Protein AF-A0A134AF78-F1 (afdb_monomer)

Nearest PDB structures (foldseek):
  6i8x-assembly2_B  TM=5.095E-01  e=4.815E+00  Ascaris suum
  6hmj-assembly2_C  TM=1.572E-01  e=7.125E+00  Nakamurella multipartita DSM 44233

Foldseek 3Di:
DDDPVPVVVVVVVVVVVVVVVVVVVVVVVVVVVVVVVVVVVVVVVVVPVPPPDPVVVVVVVVVVVVVVVVVVPPDDFDFDDDDDLVFFQWKWKDKPPDPDIDIDRDSVVSNVLVVQFRVFWTAPSFFAADPDDPPFPIKMWIWGQGPPNVDGTFIWIWGDDDPWIWIDGHRRGIITGDPVSSVVSVVSNVD

Sequence (191 aa):
MDELGSIGIESKATYAQIKEYILENLILKVLARLHRLMKCMREHDNQSKGEMKTMKKHLGIALVLITILSLTACGSNKKIVLPKAEEVKEIEIMQNTSEESLKIENQDEIFGIIADIEENTKDTGKESVNDQPTNIKDYIIVKFHHKNAEESPRVVYVYKDKNSRYVEQPYVGIWKLREETFDRISSNLIK

InterPro domains:
  IPR033782 Domain of unknown function DUF5301 [PF17225] (77-176)

Structure (mmCIF, N/CA/C/O backbone):
data_AF-A0A134AF78-F1
#
_entry.id   AF-A0A134AF78-F1
#
loop_
_atom_site.group_PDB
_atom_site.id
_atom_site.type_symbol
_atom_site.label_atom_id
_atom_site.label_alt_id
_atom_site.label_comp_id
_atom_site.label_asym_id
_atom_site.label_entity_id
_atom_site.label_seq_id
_atom_site.pdbx_PDB_ins_code
_atom_site.Cartn_x
_atom_site.Cartn_y
_atom_site.Cartn_z
_atom_site.occupancy
_atom_site.B_iso_or_equiv
_atom_site.auth_seq_id
_atom_site.auth_comp_id
_atom_site.auth_asym_id
_atom_site.auth_atom_id
_atom_site.pdbx_PDB_model_num
ATOM 1 N N . MET A 1 1 ? 25.834 11.520 34.975 1.00 45.66 1 MET A N 1
ATOM 2 C CA . MET A 1 1 ? 26.338 12.397 33.905 1.00 45.66 1 MET A CA 1
ATOM 3 C C . MET A 1 1 ? 27.840 12.418 34.141 1.00 45.66 1 MET A C 1
ATOM 5 O O . MET A 1 1 ? 28.222 12.942 35.168 1.00 45.66 1 MET A O 1
ATOM 9 N N . ASP A 1 2 ? 28.712 11.654 33.470 1.00 50.97 2 ASP A N 1
ATOM 10 C CA . ASP A 1 2 ? 28.838 11.473 32.017 1.00 50.97 2 ASP A CA 1
ATOM 11 C C . ASP A 1 2 ? 29.791 10.306 31.630 1.00 50.97 2 ASP A C 1
ATOM 13 O O . ASP A 1 2 ? 30.893 10.548 31.154 1.00 50.97 2 ASP A O 1
ATOM 17 N N . GLU A 1 3 ? 29.406 9.030 31.783 1.00 47.59 3 GLU A N 1
ATOM 18 C CA . GLU A 1 3 ? 30.280 7.908 31.338 1.00 47.59 3 GLU A CA 1
ATOM 19 C C . GLU A 1 3 ? 29.703 7.026 30.215 1.00 47.59 3 GLU A C 1
ATOM 21 O O . GLU A 1 3 ? 30.453 6.368 29.498 1.00 47.59 3 GLU A O 1
ATOM 26 N N . LEU A 1 4 ? 28.393 7.067 29.950 1.00 43.06 4 LEU A N 1
ATOM 27 C CA . LEU A 1 4 ? 27.778 6.268 28.872 1.00 43.06 4 LEU A CA 1
ATOM 28 C C . LEU A 1 4 ? 27.840 6.936 27.484 1.00 43.06 4 LEU A C 1
ATOM 30 O O . LEU A 1 4 ? 27.640 6.270 26.470 1.00 43.06 4 LEU A O 1
ATOM 34 N N . GLY A 1 5 ? 28.138 8.238 27.420 1.00 42.75 5 GLY A N 1
ATOM 35 C CA . GLY A 1 5 ? 28.231 8.994 26.164 1.00 42.75 5 GLY A CA 1
ATOM 36 C C . GLY A 1 5 ? 29.533 8.766 25.388 1.00 42.75 5 GLY A C 1
ATOM 37 O O . GLY A 1 5 ? 29.525 8.827 24.162 1.00 42.75 5 GLY A O 1
ATOM 38 N N . SER A 1 6 ? 30.637 8.455 26.075 1.00 44.84 6 SER A N 1
ATOM 39 C CA . SER A 1 6 ? 31.961 8.335 25.441 1.00 44.84 6 SER A CA 1
ATOM 40 C C . SER A 1 6 ? 32.139 7.003 24.694 1.00 44.84 6 SER A C 1
ATOM 42 O O . SER A 1 6 ? 32.600 6.977 23.554 1.00 44.84 6 SER A O 1
ATOM 44 N N . ILE A 1 7 ? 31.647 5.900 25.276 1.00 46.91 7 ILE A N 1
ATOM 45 C CA . ILE A 1 7 ? 31.753 4.538 24.712 1.00 46.91 7 ILE A CA 1
ATOM 46 C C . ILE A 1 7 ? 31.010 4.422 23.363 1.00 46.91 7 ILE A C 1
ATOM 48 O O . ILE A 1 7 ? 31.463 3.746 22.436 1.00 46.91 7 ILE A O 1
ATOM 52 N N . GLY A 1 8 ? 29.878 5.123 23.212 1.00 44.28 8 GLY A N 1
ATOM 53 C CA . GLY A 1 8 ? 29.087 5.125 21.975 1.00 44.28 8 GLY A CA 1
ATOM 54 C C . GLY A 1 8 ? 29.700 5.933 20.823 1.00 44.28 8 GLY A C 1
ATOM 55 O O . GLY A 1 8 ? 29.417 5.647 19.656 1.00 44.28 8 GLY A O 1
ATOM 56 N N . ILE A 1 9 ? 30.546 6.923 21.125 1.00 47.84 9 ILE A N 1
ATOM 57 C CA . ILE A 1 9 ? 31.216 7.766 20.123 1.00 47.84 9 ILE A CA 1
ATOM 58 C C . ILE A 1 9 ? 32.485 7.070 19.615 1.00 47.84 9 ILE A C 1
ATOM 60 O O . ILE A 1 9 ? 32.697 7.012 18.401 1.00 47.84 9 ILE A O 1
ATOM 64 N N . GLU A 1 10 ? 33.262 6.443 20.505 1.00 50.56 10 GLU A N 1
ATOM 65 C CA . GLU A 1 10 ? 34.441 5.648 20.124 1.00 50.56 10 GLU A CA 1
ATOM 66 C C . GLU A 1 10 ? 34.072 4.439 19.250 1.00 50.56 10 GLU A C 1
ATOM 68 O O . GLU A 1 10 ? 34.738 4.164 18.249 1.00 50.56 10 GLU A O 1
ATOM 73 N N . SER A 1 11 ? 32.956 3.762 19.547 1.00 56.12 11 SER A N 1
ATOM 74 C CA . SER A 1 11 ? 32.449 2.644 18.737 1.00 56.12 11 SER A CA 1
ATOM 75 C C . SER A 1 11 ? 32.085 3.064 17.302 1.00 56.12 11 SER A C 1
ATOM 77 O O . SER A 1 11 ? 32.425 2.372 16.338 1.00 56.12 11 SER A O 1
ATOM 79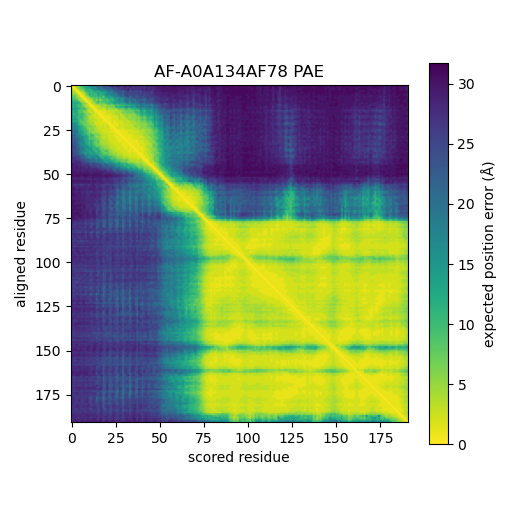 N N . LYS A 1 12 ? 31.446 4.231 17.131 1.00 56.12 12 LYS A N 1
ATOM 80 C CA . LYS A 1 12 ? 31.070 4.761 15.808 1.00 56.12 12 LYS A CA 1
ATOM 81 C C . LYS A 1 12 ? 32.277 5.237 15.005 1.00 56.12 12 LYS A C 1
ATOM 83 O O . LYS A 1 12 ? 32.335 4.963 13.807 1.00 56.12 12 LYS A O 1
ATOM 88 N N . ALA A 1 13 ? 33.233 5.905 15.653 1.00 56.78 13 ALA A N 1
ATOM 89 C CA . ALA A 1 13 ? 34.472 6.346 15.015 1.00 56.78 13 ALA A CA 1
ATOM 90 C C . ALA A 1 13 ? 35.300 5.146 14.524 1.00 56.78 13 ALA A C 1
ATOM 92 O O . ALA A 1 13 ? 35.718 5.111 13.368 1.00 56.78 13 ALA A O 1
ATOM 93 N N . THR A 1 14 ? 35.421 4.109 15.356 1.00 66.88 14 THR A N 1
ATOM 94 C CA . THR A 1 14 ? 36.139 2.871 15.015 1.00 66.88 14 THR A CA 1
ATOM 95 C C . THR A 1 14 ? 35.467 2.128 13.856 1.00 66.88 14 THR A C 1
ATOM 97 O O . THR A 1 14 ? 36.130 1.670 12.927 1.00 66.88 14 THR A O 1
ATOM 100 N N . TYR A 1 15 ? 34.133 2.045 13.847 1.00 60.50 15 TYR A N 1
ATOM 101 C CA . TYR A 1 15 ? 33.392 1.398 12.763 1.00 60.50 15 TYR A CA 1
ATOM 102 C C . TYR A 1 15 ? 33.468 2.171 11.437 1.00 60.50 15 TYR A C 1
ATOM 104 O O . TYR A 1 15 ? 33.558 1.556 10.371 1.00 60.50 15 TYR A O 1
ATOM 112 N N . ALA A 1 16 ? 33.465 3.506 11.488 1.00 64.81 16 ALA A N 1
ATOM 113 C CA . ALA A 1 16 ? 33.666 4.350 10.314 1.00 64.81 16 ALA A CA 1
ATOM 114 C C . ALA A 1 16 ? 35.068 4.150 9.715 1.00 64.81 16 ALA A C 1
ATOM 116 O O . ALA A 1 16 ? 35.178 3.895 8.518 1.00 64.81 16 ALA A O 1
ATOM 117 N N . GLN A 1 17 ? 36.110 4.135 10.553 1.00 66.56 17 GLN A N 1
ATOM 118 C CA . GLN A 1 17 ? 37.491 3.889 10.123 1.00 66.56 17 GLN A CA 1
ATOM 119 C C . GLN A 1 17 ? 37.681 2.488 9.522 1.00 66.56 17 GLN A C 1
ATOM 121 O O . GLN A 1 17 ? 38.329 2.334 8.488 1.00 66.56 17 GLN A O 1
ATOM 126 N N . ILE A 1 18 ? 37.070 1.455 10.114 1.00 66.50 18 ILE A N 1
ATOM 127 C CA . ILE A 1 18 ? 37.116 0.086 9.573 1.00 66.50 18 ILE A CA 1
ATOM 128 C C . ILE A 1 18 ? 36.402 0.006 8.217 1.00 66.50 18 ILE A C 1
ATOM 130 O O . ILE A 1 18 ? 36.893 -0.649 7.297 1.00 66.50 18 ILE A O 1
ATOM 134 N N . LYS A 1 19 ? 35.254 0.676 8.063 1.00 67.00 19 LYS A N 1
ATOM 135 C CA . LYS A 1 19 ? 34.536 0.735 6.782 1.00 67.00 19 LYS A CA 1
ATOM 136 C C . LYS A 1 19 ? 35.344 1.434 5.697 1.00 67.00 19 LYS A C 1
ATOM 138 O O . LYS A 1 19 ? 35.387 0.927 4.579 1.00 67.00 19 LYS A O 1
ATOM 143 N N . GLU A 1 20 ? 35.972 2.556 6.026 1.00 69.31 20 GLU A N 1
ATOM 144 C CA . GLU A 1 20 ? 36.806 3.326 5.104 1.00 69.31 20 GLU A CA 1
ATOM 145 C C . GLU A 1 20 ? 38.011 2.494 4.642 1.00 69.31 20 GLU A C 1
ATOM 147 O O . GLU A 1 20 ? 38.206 2.314 3.442 1.00 69.31 20 GLU A O 1
ATOM 152 N N . TYR A 1 21 ? 38.695 1.818 5.573 1.00 71.19 21 TYR A N 1
ATOM 153 C CA . TYR A 1 21 ? 39.788 0.894 5.255 1.00 71.19 21 TYR A CA 1
ATOM 154 C C . TYR A 1 21 ? 39.350 -0.273 4.353 1.00 71.19 21 TYR A C 1
ATOM 156 O O . TYR A 1 21 ? 40.033 -0.615 3.387 1.00 71.19 21 TYR A O 1
ATOM 164 N N . ILE A 1 22 ? 38.202 -0.902 4.630 1.00 67.75 22 ILE A N 1
ATOM 165 C CA . ILE A 1 22 ? 37.681 -2.001 3.799 1.00 67.75 22 ILE A CA 1
ATOM 166 C C . ILE A 1 22 ? 37.319 -1.497 2.398 1.00 67.75 22 ILE A C 1
ATOM 168 O O . ILE A 1 22 ? 37.596 -2.184 1.410 1.00 67.75 22 ILE A O 1
ATOM 172 N N . LEU A 1 23 ? 36.723 -0.308 2.303 1.00 69.19 23 LEU A N 1
ATOM 173 C CA . LEU A 1 23 ? 36.320 0.295 1.040 1.00 69.19 23 LEU A CA 1
ATOM 174 C C . LEU A 1 23 ? 37.538 0.650 0.179 1.00 69.19 23 LEU A C 1
ATOM 176 O O . LEU A 1 23 ? 37.588 0.248 -0.984 1.00 69.19 23 LEU A O 1
ATOM 180 N N . GLU A 1 24 ? 38.554 1.302 0.748 1.00 68.38 24 GLU A N 1
ATOM 181 C CA . GLU A 1 24 ? 39.805 1.627 0.049 1.00 68.38 24 GLU A CA 1
ATOM 182 C C . GLU A 1 24 ? 40.523 0.370 -0.453 1.00 68.38 24 GLU A C 1
ATOM 184 O O . GLU A 1 24 ? 40.971 0.300 -1.602 1.00 68.38 24 GLU A O 1
ATOM 189 N N . ASN A 1 25 ? 40.573 -0.676 0.372 1.00 67.81 25 ASN A N 1
ATOM 190 C CA . ASN A 1 25 ? 41.251 -1.924 0.033 1.00 67.81 25 ASN A CA 1
ATOM 191 C C . ASN A 1 25 ? 40.482 -2.725 -1.042 1.00 67.81 25 ASN A C 1
ATOM 193 O O . ASN A 1 25 ? 41.079 -3.397 -1.891 1.00 67.81 25 ASN A O 1
ATOM 197 N N . LEU A 1 26 ? 39.148 -2.624 -1.065 1.00 69.12 26 LEU A N 1
ATOM 198 C CA . LEU A 1 26 ? 38.319 -3.181 -2.134 1.00 69.12 26 LEU A CA 1
AT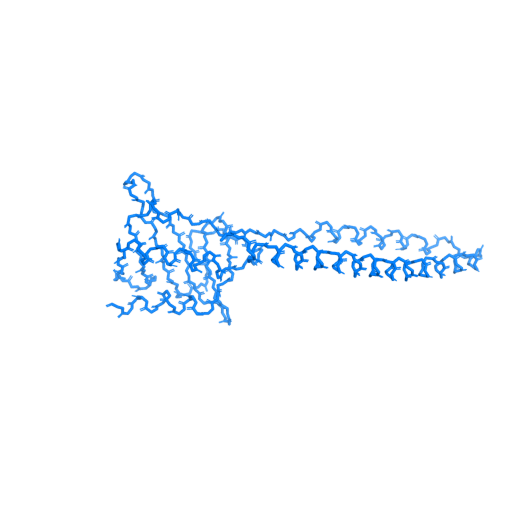OM 199 C C . LEU A 1 26 ? 38.511 -2.408 -3.448 1.00 69.12 26 LEU A C 1
ATOM 201 O O . LEU A 1 26 ? 38.698 -3.032 -4.496 1.00 69.12 26 LEU A O 1
ATOM 205 N N . ILE A 1 27 ? 38.549 -1.074 -3.390 1.00 69.19 27 ILE A N 1
ATOM 206 C CA . ILE A 1 27 ? 38.809 -0.198 -4.542 1.00 69.19 27 ILE A CA 1
ATOM 207 C C . ILE A 1 27 ? 40.186 -0.502 -5.147 1.00 69.19 27 ILE A C 1
ATOM 209 O O . ILE A 1 27 ? 40.286 -0.718 -6.355 1.00 69.19 27 ILE A O 1
ATOM 213 N N . LEU A 1 28 ? 41.233 -0.633 -4.327 1.00 68.31 28 LEU A N 1
ATOM 214 C CA . LEU A 1 28 ? 42.581 -1.012 -4.771 1.00 68.31 28 LEU A CA 1
ATOM 215 C C . LEU A 1 28 ? 42.608 -2.376 -5.477 1.00 68.31 28 LEU A C 1
ATOM 217 O O . LEU A 1 28 ? 43.243 -2.526 -6.524 1.00 68.31 28 LEU A O 1
ATOM 221 N N . LYS A 1 29 ? 41.877 -3.376 -4.965 1.00 69.81 29 LYS A N 1
ATOM 222 C CA . LYS A 1 29 ? 41.773 -4.703 -5.604 1.00 69.81 29 LYS A CA 1
ATOM 223 C C . LYS A 1 29 ? 41.039 -4.649 -6.944 1.00 69.81 29 LYS A C 1
ATOM 225 O O . LYS A 1 29 ? 41.447 -5.336 -7.888 1.00 69.81 29 LYS A O 1
ATOM 230 N N . VAL A 1 30 ? 39.986 -3.838 -7.044 1.00 69.75 30 VAL A N 1
ATOM 231 C CA . VAL A 1 30 ? 39.235 -3.616 -8.288 1.00 69.75 30 VAL A CA 1
ATOM 232 C C . VAL A 1 30 ? 40.100 -2.882 -9.313 1.00 69.75 30 VAL A C 1
ATOM 234 O O . VAL A 1 30 ? 40.230 -3.358 -10.442 1.00 69.75 30 VAL A O 1
ATOM 237 N N . LEU A 1 31 ? 40.789 -1.809 -8.917 1.00 68.56 31 LEU A N 1
ATOM 238 C CA . LEU A 1 31 ? 41.714 -1.063 -9.775 1.00 68.56 31 LEU A CA 1
ATOM 239 C C . LEU A 1 31 ? 42.871 -1.938 -10.268 1.00 68.56 31 LEU A C 1
ATOM 241 O O . LEU A 1 31 ? 43.200 -1.911 -11.451 1.00 68.56 31 LEU A O 1
ATOM 245 N N . ALA A 1 32 ? 43.439 -2.792 -9.414 1.00 73.06 32 ALA A N 1
ATOM 246 C CA . ALA A 1 32 ? 44.488 -3.726 -9.818 1.00 73.06 32 ALA A CA 1
ATOM 247 C C . ALA A 1 32 ? 43.988 -4.799 -10.806 1.00 73.06 32 ALA A C 1
ATOM 249 O O . ALA A 1 32 ? 44.748 -5.273 -11.655 1.00 73.06 32 ALA A O 1
ATOM 250 N N . ARG A 1 33 ? 42.720 -5.227 -10.712 1.00 71.06 33 ARG A N 1
ATOM 251 C CA . ARG A 1 33 ? 42.102 -6.128 -11.704 1.00 71.06 33 ARG A CA 1
ATOM 252 C C . ARG A 1 33 ? 41.832 -5.404 -13.023 1.00 71.06 33 ARG A C 1
ATOM 254 O O . ARG A 1 33 ? 42.194 -5.936 -14.068 1.00 71.06 33 ARG A O 1
ATOM 261 N N . LEU A 1 34 ? 41.306 -4.182 -12.978 1.00 60.47 34 LEU A N 1
ATOM 262 C CA . LEU A 1 34 ? 41.092 -3.346 -14.163 1.00 60.47 34 LEU A CA 1
ATOM 263 C C . LEU A 1 34 ? 42.406 -3.011 -14.872 1.00 60.47 34 LEU A C 1
ATOM 265 O O . LEU A 1 34 ? 42.489 -3.123 -16.090 1.00 60.47 34 LEU A O 1
ATOM 269 N N . HIS A 1 35 ? 43.463 -2.682 -14.129 1.00 70.56 35 HIS A N 1
ATOM 270 C CA . HIS A 1 35 ? 44.774 -2.398 -14.705 1.00 70.56 35 HIS A CA 1
ATOM 271 C C . HIS A 1 35 ? 45.383 -3.634 -15.386 1.00 70.56 35 HIS A C 1
ATOM 273 O O . HIS A 1 35 ? 45.922 -3.523 -16.486 1.00 70.56 35 HIS A O 1
ATOM 279 N N . ARG A 1 36 ? 45.225 -4.830 -14.795 1.00 72.31 36 ARG A N 1
ATOM 280 C CA . ARG A 1 36 ? 45.627 -6.100 -15.429 1.00 72.31 36 ARG A CA 1
ATOM 281 C C . ARG A 1 36 ? 44.838 -6.392 -16.705 1.00 72.31 36 ARG A C 1
ATOM 283 O O . ARG A 1 36 ? 45.444 -6.775 -17.701 1.00 72.31 36 ARG A O 1
ATOM 290 N N . LEU A 1 37 ? 43.526 -6.153 -16.703 1.00 66.38 37 LEU A N 1
ATOM 291 C CA . LEU A 1 37 ? 42.682 -6.302 -17.892 1.00 66.38 37 LEU A CA 1
ATOM 292 C C . LEU A 1 37 ? 43.085 -5.317 -18.996 1.00 66.38 37 LEU A C 1
ATOM 294 O O . LEU A 1 37 ? 43.272 -5.721 -20.139 1.00 66.38 37 LEU A O 1
ATOM 298 N N . MET A 1 38 ? 43.312 -4.045 -18.656 1.00 69.31 38 MET A N 1
ATOM 299 C CA . MET A 1 38 ? 43.767 -3.034 -19.615 1.00 69.31 38 MET A CA 1
ATOM 300 C C . MET A 1 38 ? 45.152 -3.349 -20.189 1.00 69.31 38 MET A C 1
ATOM 302 O O . MET A 1 38 ? 45.382 -3.120 -21.376 1.00 69.31 38 MET A O 1
ATOM 306 N N . LYS A 1 39 ? 46.071 -3.894 -19.381 1.00 74.94 39 LYS A N 1
ATOM 307 C CA . LYS A 1 39 ? 47.395 -4.320 -19.853 1.00 74.94 39 LYS A CA 1
ATOM 308 C C . LYS A 1 39 ? 47.294 -5.504 -20.820 1.00 74.94 39 LYS A C 1
ATOM 310 O O . LYS A 1 39 ? 47.904 -5.456 -21.881 1.00 74.94 39 LYS A O 1
ATOM 315 N N . CYS A 1 40 ? 46.453 -6.491 -20.504 1.00 60.81 40 CYS A N 1
ATOM 316 C CA . CYS A 1 40 ? 46.186 -7.639 -21.373 1.00 60.81 40 CYS A CA 1
ATOM 317 C C . CYS A 1 40 ? 45.567 -7.208 -22.717 1.00 60.81 40 CYS A C 1
ATOM 319 O O . CYS A 1 40 ? 46.025 -7.631 -23.776 1.00 60.81 40 CYS A O 1
ATOM 321 N N . MET A 1 41 ? 44.604 -6.278 -22.701 1.00 65.31 41 MET A N 1
ATOM 322 C CA . MET A 1 41 ? 44.039 -5.717 -23.937 1.00 65.31 41 MET A CA 1
ATOM 323 C C . MET A 1 41 ? 45.070 -4.921 -24.757 1.00 65.31 41 MET A C 1
ATOM 325 O O . MET A 1 41 ? 45.037 -4.957 -25.985 1.00 65.31 41 MET A O 1
ATOM 329 N N . ARG A 1 42 ? 46.011 -4.225 -24.102 1.00 63.34 42 ARG A N 1
ATOM 330 C CA . ARG A 1 42 ? 47.079 -3.457 -24.768 1.00 63.34 42 ARG A CA 1
ATOM 331 C C . ARG A 1 42 ? 48.144 -4.355 -25.411 1.00 63.34 42 ARG A C 1
ATOM 333 O O . ARG A 1 42 ? 48.639 -4.024 -26.485 1.00 63.34 42 ARG A O 1
ATOM 340 N N . GLU A 1 43 ? 48.488 -5.476 -24.779 1.00 59.50 43 GLU A N 1
ATOM 341 C CA . GLU A 1 43 ? 49.420 -6.472 -25.333 1.00 59.50 43 GLU A CA 1
ATOM 342 C C . GLU A 1 43 ? 48.825 -7.170 -26.569 1.00 59.50 43 GLU A C 1
ATOM 344 O O . GLU A 1 43 ? 49.521 -7.319 -27.574 1.00 59.50 43 GLU A O 1
ATOM 349 N N . HIS A 1 44 ? 47.516 -7.454 -26.569 1.00 55.81 44 HIS A N 1
ATOM 350 C CA . HIS A 1 44 ? 46.807 -7.933 -27.762 1.00 55.81 44 HIS A CA 1
ATOM 351 C C . HIS A 1 44 ? 46.766 -6.902 -28.917 1.00 55.81 44 HIS A C 1
ATOM 353 O O . HIS A 1 44 ? 46.870 -7.297 -30.081 1.00 55.81 44 HIS A O 1
ATOM 359 N N . ASP A 1 45 ? 46.673 -5.589 -28.642 1.00 54.53 45 ASP A N 1
ATOM 360 C CA . ASP A 1 45 ? 46.664 -4.543 -29.694 1.00 54.53 45 ASP A CA 1
ATOM 361 C C . ASP A 1 45 ? 48.038 -4.409 -30.392 1.00 54.53 45 ASP A C 1
ATOM 363 O O . ASP A 1 45 ? 48.100 -4.149 -31.594 1.00 54.53 45 ASP A O 1
ATOM 367 N N . ASN A 1 46 ? 49.148 -4.662 -29.680 1.00 53.78 46 ASN A N 1
ATOM 368 C CA . ASN A 1 46 ? 50.507 -4.575 -30.237 1.00 53.78 46 ASN A CA 1
ATOM 369 C C . ASN A 1 46 ? 50.902 -5.769 -31.128 1.00 53.78 46 ASN A C 1
ATOM 371 O O . ASN A 1 46 ? 51.763 -5.606 -31.993 1.00 53.78 46 ASN A O 1
ATOM 375 N N . GLN A 1 47 ? 50.263 -6.934 -30.969 1.00 51.53 47 GLN A N 1
ATOM 376 C CA . GLN A 1 47 ? 50.539 -8.133 -31.776 1.00 51.53 47 GLN A CA 1
ATOM 377 C C . GLN A 1 47 ? 49.682 -8.215 -33.058 1.00 51.53 47 GLN A C 1
ATOM 379 O O . GLN A 1 47 ? 50.018 -8.963 -33.971 1.00 51.53 47 GLN A O 1
ATOM 384 N N . SER A 1 48 ? 48.619 -7.404 -33.182 1.00 51.53 48 SER A N 1
ATOM 385 C CA . SER A 1 48 ? 47.680 -7.431 -34.325 1.00 51.53 48 SER A CA 1
ATOM 386 C C . SER A 1 48 ? 47.911 -6.350 -35.395 1.00 51.53 48 SER A C 1
ATOM 388 O O . SER A 1 48 ? 47.056 -6.126 -36.256 1.00 51.53 48 SER A O 1
ATOM 390 N N . LYS A 1 49 ? 49.080 -5.693 -35.408 1.00 51.12 49 LYS A N 1
ATOM 391 C CA . LYS A 1 49 ? 49.421 -4.600 -36.348 1.00 51.12 49 LYS A CA 1
ATOM 392 C C . LYS A 1 49 ? 49.456 -4.979 -37.848 1.00 51.12 49 LYS A C 1
ATOM 394 O O . LYS A 1 49 ? 49.837 -4.140 -38.657 1.00 51.12 49 LYS A O 1
ATOM 399 N N . GLY A 1 50 ? 49.018 -6.183 -38.224 1.00 50.53 50 GLY A N 1
ATOM 400 C CA . GLY A 1 50 ? 48.799 -6.613 -39.610 1.00 50.53 50 GLY A CA 1
ATOM 401 C C . GLY A 1 50 ? 47.333 -6.681 -40.072 1.00 50.53 50 GLY A C 1
ATOM 402 O O . GLY A 1 50 ? 47.101 -6.632 -41.272 1.00 50.53 50 GLY A O 1
ATOM 403 N N . GLU A 1 51 ? 46.332 -6.739 -39.179 1.00 53.81 51 GLU A N 1
ATOM 404 C CA . GLU A 1 51 ? 44.934 -7.060 -39.573 1.00 53.81 51 GLU A CA 1
ATOM 405 C C . GLU A 1 51 ? 43.866 -6.171 -38.895 1.00 53.81 51 GLU A C 1
ATOM 407 O O . GLU A 1 51 ? 42.689 -6.507 -38.753 1.00 53.81 51 GLU A O 1
ATOM 412 N N . MET A 1 52 ? 44.260 -4.982 -38.448 1.00 51.06 52 MET A N 1
ATOM 413 C CA . MET A 1 52 ? 43.480 -4.170 -37.513 1.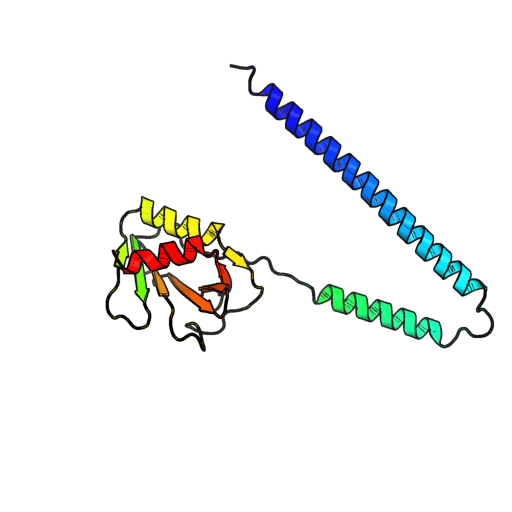00 51.06 52 MET A CA 1
ATOM 414 C C . MET A 1 52 ? 42.687 -3.043 -38.195 1.00 51.06 52 MET A C 1
ATOM 416 O O . MET A 1 52 ? 42.942 -1.862 -37.970 1.00 51.06 52 MET A O 1
ATOM 420 N N . LYS A 1 53 ? 41.691 -3.377 -39.024 1.00 50.00 53 LYS A N 1
ATOM 421 C CA . LYS A 1 53 ? 40.699 -2.382 -39.507 1.00 50.00 53 LYS A CA 1
ATOM 422 C C . LYS A 1 53 ? 39.259 -2.706 -39.099 1.00 50.00 53 LYS A C 1
ATOM 424 O O . LYS A 1 53 ? 38.411 -1.812 -39.099 1.00 50.00 53 LYS A O 1
ATOM 429 N N . THR A 1 54 ? 38.985 -3.945 -38.687 1.00 50.78 54 THR A N 1
ATOM 430 C CA . THR A 1 54 ? 37.613 -4.431 -38.455 1.00 50.78 54 THR A CA 1
ATOM 431 C C . THR A 1 54 ? 37.272 -4.563 -36.960 1.00 50.78 54 THR A C 1
ATOM 433 O O . THR A 1 54 ? 36.198 -4.132 -36.555 1.00 50.78 54 THR A O 1
ATOM 436 N N . MET A 1 55 ? 38.200 -4.997 -36.090 1.00 54.41 55 MET A N 1
ATOM 437 C CA . MET A 1 55 ? 37.919 -5.220 -34.651 1.00 54.41 55 MET A CA 1
ATOM 438 C C . MET A 1 55 ? 37.739 -3.949 -33.794 1.00 54.41 55 MET A C 1
ATOM 440 O O . MET A 1 55 ? 36.926 -3.945 -32.870 1.00 54.41 55 MET A O 1
ATOM 444 N N . LYS A 1 56 ? 38.417 -2.835 -34.113 1.00 55.03 56 LYS A N 1
ATOM 445 C CA . LYS A 1 56 ? 38.284 -1.562 -33.363 1.00 55.03 56 LYS A CA 1
ATOM 446 C C . LYS A 1 56 ? 36.878 -0.955 -33.450 1.00 55.03 56 LYS A C 1
ATOM 448 O O . LYS A 1 56 ? 36.426 -0.298 -32.516 1.00 55.03 56 LYS A O 1
ATOM 453 N N . LYS A 1 57 ? 36.164 -1.230 -34.546 1.00 57.34 57 LYS A N 1
ATOM 454 C CA . LYS A 1 57 ? 34.781 -0.786 -34.772 1.00 57.34 57 LYS A CA 1
ATOM 455 C C . LYS A 1 57 ? 33.809 -1.515 -33.843 1.00 57.34 57 LYS A C 1
ATOM 457 O O . LYS A 1 57 ? 32.952 -0.881 -33.242 1.00 57.34 57 LYS A O 1
ATOM 462 N N . HIS A 1 58 ? 33.988 -2.827 -33.673 1.00 66.81 58 HIS A N 1
ATOM 463 C CA . HIS A 1 58 ? 33.144 -3.644 -32.798 1.00 66.81 58 HIS A CA 1
ATOM 464 C C . HIS A 1 58 ? 33.365 -3.331 -31.311 1.00 66.81 58 HIS A C 1
ATOM 466 O O . HIS A 1 58 ? 32.394 -3.290 -30.561 1.00 66.81 58 HIS A O 1
ATOM 472 N N . LEU A 1 59 ? 34.603 -3.025 -30.896 1.00 73.88 59 LEU A N 1
ATOM 473 C CA . LEU A 1 59 ? 34.894 -2.593 -29.522 1.00 73.88 59 LEU A CA 1
ATOM 474 C C . LEU A 1 59 ? 34.250 -1.235 -29.194 1.00 73.88 59 LEU A C 1
ATOM 476 O O . LEU A 1 59 ? 33.670 -1.071 -28.124 1.00 73.88 59 LEU A O 1
ATOM 480 N N . GLY A 1 60 ? 34.302 -0.282 -30.132 1.00 73.25 60 GLY A N 1
ATOM 481 C CA . GLY A 1 60 ? 33.614 1.004 -29.990 1.00 73.25 60 GLY A CA 1
ATOM 482 C C . GLY A 1 60 ? 32.092 0.850 -29.896 1.00 73.25 60 GLY A C 1
ATOM 483 O O . GLY A 1 60 ? 31.471 1.445 -29.022 1.00 73.25 60 GLY A O 1
ATOM 484 N N . ILE A 1 61 ? 31.497 -0.005 -30.737 1.00 79.50 61 ILE A N 1
ATOM 485 C CA . ILE A 1 61 ? 30.057 -0.313 -30.697 1.00 79.50 61 ILE A CA 1
ATOM 486 C C . ILE A 1 61 ? 29.668 -0.963 -29.362 1.00 79.50 61 ILE A C 1
ATOM 488 O O . ILE A 1 61 ? 28.674 -0.564 -28.761 1.00 79.50 61 ILE A O 1
ATOM 492 N N . ALA A 1 62 ? 30.462 -1.914 -28.861 1.00 81.50 62 ALA A N 1
ATOM 493 C CA . ALA A 1 62 ? 30.217 -2.545 -27.565 1.00 81.50 62 ALA A CA 1
ATOM 494 C C . ALA A 1 62 ? 30.252 -1.527 -26.412 1.00 81.50 62 ALA A C 1
ATOM 496 O O . ALA A 1 62 ? 29.387 -1.562 -25.539 1.00 81.50 62 ALA A O 1
ATOM 497 N N . LEU A 1 63 ? 31.199 -0.582 -26.436 1.00 81.38 63 LEU A N 1
ATOM 498 C CA . LEU A 1 63 ? 31.294 0.479 -25.431 1.00 81.38 63 LEU A CA 1
ATOM 499 C C . LEU A 1 63 ? 30.064 1.401 -25.459 1.00 81.38 63 LEU A C 1
ATOM 501 O O . LEU A 1 63 ? 29.489 1.682 -24.410 1.00 81.38 63 LEU A O 1
ATOM 505 N N . VAL A 1 64 ? 29.621 1.812 -26.652 1.00 81.94 64 VAL A N 1
ATOM 506 C CA . VAL A 1 64 ? 28.418 2.644 -26.827 1.00 81.94 64 VAL A CA 1
ATOM 507 C C . VAL A 1 64 ? 27.166 1.914 -26.327 1.00 81.94 64 VAL A C 1
ATOM 509 O O . VAL A 1 64 ? 26.375 2.492 -25.583 1.00 81.94 64 VAL A O 1
ATOM 512 N N . LEU A 1 65 ? 27.008 0.627 -26.646 1.00 80.19 65 LEU A N 1
ATOM 513 C CA . LEU A 1 65 ? 25.884 -0.179 -26.160 1.00 80.19 65 LEU A CA 1
ATOM 514 C C . LEU A 1 65 ? 25.873 -0.298 -24.630 1.00 80.19 65 LEU A C 1
ATOM 516 O O . LEU A 1 65 ? 24.820 -0.133 -24.021 1.00 80.19 65 LEU A O 1
ATOM 520 N N . ILE A 1 66 ? 27.032 -0.507 -23.997 1.00 82.38 66 ILE A N 1
ATOM 521 C CA . ILE A 1 66 ? 27.146 -0.536 -22.530 1.00 82.38 66 ILE A CA 1
ATOM 522 C C . ILE A 1 66 ? 26.742 0.817 -21.932 1.00 82.38 66 ILE A C 1
ATOM 524 O O . ILE A 1 66 ? 25.984 0.841 -20.964 1.00 82.38 66 ILE A O 1
ATOM 528 N N . THR A 1 67 ? 27.178 1.935 -22.527 1.00 74.06 67 THR A N 1
ATOM 529 C CA . THR A 1 67 ? 26.796 3.274 -22.046 1.00 74.06 67 THR A CA 1
ATOM 530 C C . THR A 1 67 ? 25.295 3.544 -22.178 1.00 74.06 67 THR A C 1
ATOM 532 O O . THR A 1 67 ? 24.687 4.059 -21.241 1.00 74.06 67 THR A O 1
ATOM 535 N N . ILE A 1 68 ? 24.660 3.120 -23.277 1.00 75.44 68 ILE A N 1
ATOM 536 C CA . ILE A 1 68 ? 23.206 3.240 -23.467 1.00 75.44 68 ILE A CA 1
ATOM 537 C C . ILE A 1 68 ? 22.456 2.383 -22.437 1.00 75.44 68 ILE A C 1
ATOM 539 O O . ILE A 1 68 ? 21.530 2.872 -21.795 1.00 75.44 68 ILE A O 1
ATOM 543 N N . LEU A 1 69 ? 22.891 1.139 -22.207 1.00 70.94 69 LEU A N 1
ATOM 544 C CA . LEU A 1 69 ? 22.285 0.254 -21.207 1.00 70.94 69 LEU A CA 1
ATOM 545 C C . LEU A 1 69 ? 22.403 0.829 -19.788 1.00 70.94 69 LEU A C 1
ATOM 547 O O . LEU A 1 69 ? 21.430 0.808 -19.033 1.00 70.94 69 LEU A O 1
ATOM 551 N N . SER A 1 70 ? 23.555 1.410 -19.439 1.00 66.44 70 SER A N 1
ATOM 552 C CA . SER A 1 70 ? 23.747 2.068 -18.141 1.00 66.44 70 SER A CA 1
ATOM 553 C C . SER A 1 70 ? 22.866 3.307 -17.945 1.00 66.44 70 SER A C 1
ATOM 555 O O . SER A 1 70 ? 22.453 3.571 -16.821 1.00 66.44 70 SER A O 1
ATOM 557 N N . LEU A 1 71 ? 22.516 4.025 -19.019 1.00 63.38 71 LEU A N 1
ATOM 558 C CA . LEU A 1 71 ? 21.604 5.174 -18.954 1.00 63.38 71 LEU A CA 1
ATOM 559 C C . LEU A 1 71 ? 20.142 4.744 -18.751 1.00 63.38 71 LEU A C 1
ATOM 561 O O . LEU A 1 71 ? 19.377 5.466 -18.119 1.00 63.38 71 LEU A O 1
ATOM 565 N N . THR A 1 72 ? 19.754 3.559 -19.239 1.00 59.03 72 THR A N 1
ATOM 566 C CA . THR A 1 72 ? 18.400 3.006 -19.028 1.00 59.03 72 THR A CA 1
ATOM 567 C C . THR A 1 72 ? 18.190 2.392 -17.643 1.00 59.03 72 THR A C 1
ATOM 569 O O . THR A 1 72 ? 17.052 2.208 -17.220 1.00 59.03 72 THR A O 1
ATOM 572 N N . ALA A 1 73 ? 19.263 2.120 -16.895 1.00 56.41 73 ALA A N 1
ATOM 573 C CA . ALA A 1 73 ? 19.199 1.631 -15.520 1.00 56.41 73 ALA A CA 1
ATOM 574 C C . ALA A 1 73 ? 18.981 2.782 -14.515 1.00 56.41 73 ALA A C 1
ATOM 576 O O . ALA A 1 73 ? 19.713 2.922 -13.537 1.00 56.41 73 ALA A O 1
ATOM 577 N N . CYS A 1 74 ? 17.977 3.630 -14.752 1.00 54.50 74 CYS A N 1
ATOM 578 C CA . CYS A 1 74 ? 17.530 4.614 -13.772 1.00 54.50 74 CYS A CA 1
ATOM 579 C C . CYS A 1 74 ? 16.478 3.952 -12.873 1.00 54.50 74 CYS A C 1
ATOM 581 O O . CYS A 1 74 ? 15.289 3.950 -13.175 1.00 54.50 74 CYS A O 1
ATOM 583 N N . GLY A 1 75 ? 16.928 3.312 -11.793 1.00 58.59 75 GLY A N 1
ATOM 584 C CA . GLY A 1 75 ? 16.025 2.826 -10.754 1.00 58.59 75 GLY A CA 1
ATOM 585 C C . GLY A 1 75 ? 15.556 4.002 -9.905 1.00 58.59 75 GLY A C 1
ATOM 586 O O . GLY A 1 75 ? 16.324 4.505 -9.084 1.00 58.59 75 GLY A O 1
ATOM 587 N N . SER A 1 76 ? 14.315 4.453 -10.089 1.00 65.00 76 SER A N 1
ATOM 588 C CA . SER A 1 76 ? 13.678 5.311 -9.093 1.00 65.00 76 SER A CA 1
ATOM 589 C C . SER A 1 76 ? 13.533 4.522 -7.789 1.00 65.00 76 SER A C 1
ATOM 591 O O . SER A 1 76 ? 13.240 3.332 -7.810 1.00 65.00 76 SER A O 1
ATOM 593 N N . ASN A 1 77 ? 13.787 5.172 -6.653 1.00 79.38 77 ASN A N 1
ATOM 594 C CA . ASN A 1 77 ? 13.411 4.661 -5.333 1.00 79.38 77 ASN A CA 1
ATOM 595 C C . ASN A 1 77 ? 12.265 5.529 -4.818 1.00 79.38 77 ASN A C 1
ATOM 597 O O . ASN A 1 77 ? 12.425 6.314 -3.879 1.00 79.38 77 ASN A O 1
ATOM 601 N N . LYS A 1 78 ? 11.129 5.464 -5.510 1.00 89.38 78 LYS A N 1
ATOM 602 C CA . LYS A 1 78 ? 9.938 6.235 -5.179 1.00 89.38 78 LYS A CA 1
ATOM 603 C C . LYS A 1 78 ? 9.385 5.725 -3.856 1.00 89.38 78 LYS A C 1
ATOM 605 O O . LYS A 1 78 ? 9.132 4.533 -3.699 1.00 89.38 78 LYS A O 1
ATOM 610 N N . LYS A 1 79 ? 9.189 6.620 -2.893 1.00 93.06 79 LYS A N 1
ATOM 611 C CA . LYS A 1 79 ? 8.489 6.294 -1.647 1.00 93.06 79 LYS A CA 1
ATOM 612 C C . LYS A 1 79 ? 6.992 6.505 -1.833 1.00 93.06 79 LYS A C 1
ATOM 614 O O . LYS A 1 79 ? 6.594 7.418 -2.558 1.00 93.06 79 LYS A O 1
ATOM 619 N N . ILE A 1 80 ? 6.189 5.672 -1.178 1.00 94.81 80 ILE A N 1
ATOM 620 C CA . ILE A 1 80 ? 4.767 5.961 -1.018 1.00 94.81 80 ILE A CA 1
ATOM 621 C C . ILE A 1 80 ? 4.624 7.235 -0.181 1.00 94.81 80 ILE A C 1
ATOM 623 O O . ILE A 1 80 ? 5.430 7.482 0.715 1.00 94.81 80 ILE A O 1
ATOM 627 N N . VAL A 1 81 ? 3.644 8.069 -0.516 1.00 93.19 81 VAL A N 1
ATOM 628 C CA . VAL A 1 81 ? 3.369 9.310 0.216 1.00 93.19 81 VAL A CA 1
ATOM 629 C C . VAL A 1 81 ? 1.956 9.213 0.758 1.00 93.19 81 VAL A C 1
ATOM 631 O O . VAL A 1 81 ? 1.001 9.311 -0.016 1.00 93.19 81 VAL A O 1
ATOM 634 N N . LEU A 1 82 ? 1.809 8.987 2.058 1.00 96.25 82 LEU A N 1
ATOM 635 C CA . LEU A 1 82 ? 0.514 9.011 2.734 1.00 96.25 82 LEU A CA 1
ATOM 636 C C . LEU A 1 82 ? 0.281 10.385 3.387 1.00 96.25 82 LEU A C 1
ATOM 638 O O . LEU A 1 82 ? 1.224 11.169 3.523 1.00 96.25 82 LEU A O 1
ATOM 642 N N . PRO A 1 83 ? -0.971 10.744 3.722 1.00 95.69 83 PRO A N 1
ATOM 643 C CA . PRO A 1 83 ? -1.231 11.922 4.543 1.00 95.69 83 PRO A CA 1
ATOM 644 C C . PRO A 1 83 ? -0.601 11.740 5.924 1.00 95.69 83 PRO A C 1
ATOM 646 O O . PRO A 1 83 ? -0.468 10.614 6.406 1.00 95.69 83 PRO A O 1
ATOM 649 N N . LYS A 1 84 ? -0.244 12.842 6.582 1.00 95.69 84 LYS A N 1
ATOM 650 C CA . LYS A 1 84 ? 0.252 12.760 7.956 1.00 95.69 84 LYS A CA 1
ATOM 651 C C . LYS A 1 84 ? -0.870 12.319 8.886 1.00 95.69 84 LYS A C 1
ATOM 653 O O . LYS A 1 84 ? -1.998 12.790 8.751 1.00 95.69 84 LYS A O 1
ATOM 658 N N . ALA A 1 85 ? -0.557 11.465 9.856 1.00 95.31 85 ALA A N 1
ATOM 659 C CA . ALA A 1 85 ? -1.551 10.933 10.785 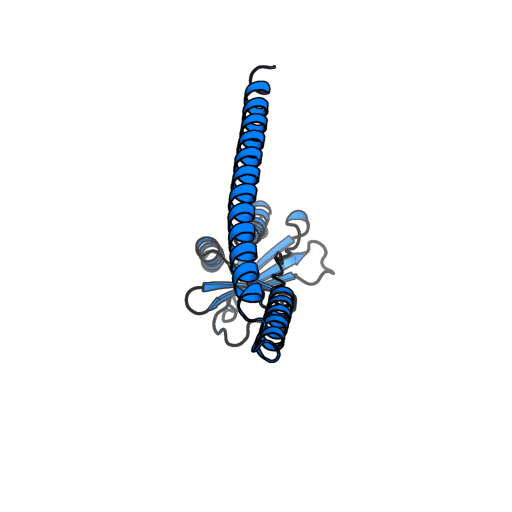1.00 95.31 85 ALA A CA 1
ATOM 660 C C . ALA A 1 85 ? -2.320 12.046 11.521 1.00 95.31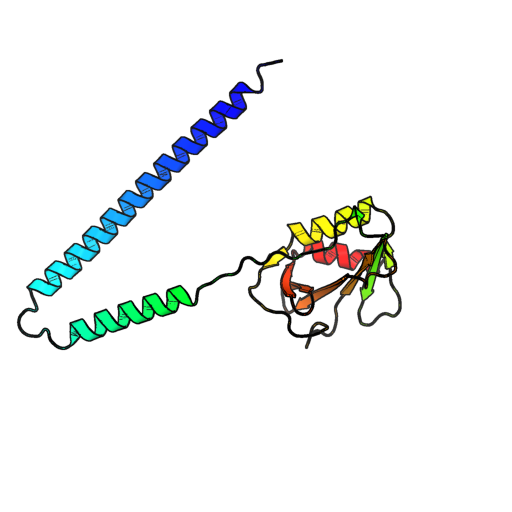 85 ALA A C 1
ATOM 662 O O . ALA A 1 85 ? -3.529 11.939 11.704 1.00 95.31 85 ALA A O 1
ATOM 663 N N . GLU A 1 86 ? -1.660 13.160 11.859 1.00 95.06 86 GLU A N 1
ATOM 664 C CA . GLU A 1 86 ? -2.294 14.286 12.551 1.00 95.06 86 GLU A CA 1
ATOM 665 C C . GLU A 1 86 ? -3.293 15.054 11.673 1.00 95.06 86 GLU A C 1
ATOM 667 O O . GLU A 1 86 ? -4.136 15.778 12.204 1.00 95.06 86 GLU A O 1
ATOM 672 N N . GLU A 1 87 ? -3.215 14.912 10.350 1.00 95.62 87 GLU A N 1
ATOM 673 C CA . GLU A 1 87 ? -4.103 15.548 9.370 1.00 95.62 87 GLU A CA 1
ATOM 674 C C . GLU A 1 87 ? -5.294 14.635 9.008 1.00 95.62 87 GLU A C 1
ATOM 676 O O . GLU A 1 87 ? -6.285 15.103 8.444 1.00 95.62 87 GLU A O 1
ATOM 681 N N . VAL A 1 88 ? -5.246 13.351 9.390 1.00 97.25 88 VAL A N 1
ATOM 682 C CA . VAL A 1 88 ? -6.291 12.350 9.128 1.00 97.25 88 VAL A CA 1
ATOM 683 C C . VAL A 1 88 ? -7.301 12.306 10.274 1.00 97.25 88 VAL A C 1
ATOM 685 O O . VAL A 1 88 ? -6.956 12.153 11.448 1.00 97.25 88 VAL A O 1
ATOM 688 N N . LYS A 1 89 ? -8.582 12.442 9.929 1.00 97.12 89 LYS A N 1
ATOM 689 C CA . LYS A 1 89 ? -9.710 12.309 10.854 1.00 97.12 89 LYS A CA 1
ATOM 690 C C . LYS A 1 89 ? -10.084 10.847 11.063 1.00 97.12 89 LYS A C 1
ATOM 692 O O . LYS A 1 89 ? -10.216 10.411 12.199 1.00 97.12 89 LYS A O 1
ATOM 697 N N . GLU A 1 90 ? -10.264 10.124 9.964 1.00 97.00 90 GLU A N 1
ATOM 698 C CA . GLU A 1 90 ? -10.675 8.722 9.965 1.00 97.00 90 GLU A CA 1
ATOM 699 C C . GLU A 1 90 ? -10.025 7.977 8.795 1.00 97.00 90 GLU A C 1
ATOM 701 O O . GLU A 1 90 ? -9.803 8.547 7.720 1.00 97.00 90 GLU A O 1
ATOM 706 N N . ILE A 1 91 ? -9.729 6.695 9.004 1.00 97.44 91 ILE A N 1
ATOM 707 C CA . ILE A 1 91 ? -9.406 5.759 7.927 1.00 97.44 91 ILE A CA 1
ATOM 708 C C . ILE A 1 91 ? -10.631 4.886 7.679 1.00 97.44 91 ILE A C 1
ATOM 710 O O . ILE A 1 91 ? -11.152 4.259 8.599 1.00 97.44 91 ILE A O 1
ATOM 714 N N . GLU A 1 92 ? -11.066 4.827 6.428 1.00 96.62 92 GLU A N 1
ATOM 715 C CA . GLU A 1 92 ? -12.137 3.948 5.970 1.00 96.62 92 GLU A CA 1
ATOM 716 C C . GLU A 1 92 ? -11.528 2.792 5.168 1.00 96.62 92 GLU A C 1
ATOM 718 O O . GLU A 1 92 ? -10.818 3.019 4.185 1.00 96.62 92 GLU A O 1
ATOM 723 N N . ILE A 1 93 ? -11.794 1.555 5.589 1.00 96.62 93 ILE A N 1
ATOM 724 C CA . ILE A 1 93 ? -11.293 0.331 4.952 1.00 96.62 93 ILE A CA 1
ATOM 725 C C . ILE A 1 93 ? -12.485 -0.490 4.466 1.00 96.62 93 ILE A C 1
ATOM 727 O O . ILE A 1 93 ? -13.377 -0.813 5.247 1.00 96.62 93 ILE A O 1
ATOM 731 N N . MET A 1 94 ? -12.493 -0.855 3.186 1.00 95.38 94 MET A N 1
ATOM 732 C CA . MET A 1 94 ? -13.550 -1.679 2.590 1.00 95.38 94 MET A CA 1
ATOM 733 C C . MET A 1 94 ? -12.985 -2.626 1.533 1.00 95.38 94 MET A C 1
ATOM 735 O O . MET A 1 94 ? -12.009 -2.311 0.853 1.00 95.38 94 MET A O 1
ATOM 739 N N . GLN A 1 95 ? -13.613 -3.785 1.370 1.00 96.06 95 GLN A N 1
ATOM 740 C CA . GLN A 1 95 ? -13.355 -4.657 0.227 1.00 96.06 95 GLN A CA 1
ATOM 741 C C . GLN A 1 95 ? -14.096 -4.104 -0.996 1.00 96.06 95 GLN A C 1
ATOM 743 O O . GLN A 1 95 ? -15.235 -3.670 -0.877 1.00 96.06 95 GLN A O 1
ATOM 748 N N . ASN A 1 96 ? -13.502 -4.171 -2.187 1.00 95.25 96 ASN A N 1
ATOM 749 C CA . ASN A 1 96 ? -14.128 -3.670 -3.418 1.00 95.25 96 ASN A CA 1
ATOM 750 C C . ASN A 1 96 ? -15.464 -4.339 -3.794 1.00 95.25 96 ASN A C 1
ATOM 752 O O . ASN A 1 96 ? -16.215 -3.799 -4.601 1.00 95.25 96 ASN A O 1
ATOM 756 N N . THR A 1 97 ? -15.732 -5.527 -3.256 1.00 92.31 97 THR A N 1
ATOM 757 C CA . THR A 1 97 ? -16.960 -6.303 -3.471 1.00 92.31 97 THR A CA 1
ATOM 758 C C . THR A 1 97 ? -17.957 -6.188 -2.317 1.00 92.31 97 THR A C 1
ATOM 760 O O . THR A 1 97 ? -19.032 -6.777 -2.401 1.00 92.31 97 THR A O 1
ATOM 763 N N . SER A 1 98 ? -17.614 -5.459 -1.250 1.00 90.19 98 SER A N 1
ATOM 764 C CA . SER A 1 98 ? -18.459 -5.270 -0.070 1.00 90.19 98 SER A CA 1
ATOM 765 C C . SER A 1 98 ? -19.044 -3.861 -0.039 1.00 90.19 98 SER A C 1
ATOM 767 O O . SER A 1 98 ? -18.381 -2.898 -0.420 1.00 90.19 98 SER A O 1
ATOM 769 N N . GLU A 1 99 ? -20.272 -3.740 0.458 1.00 87.00 99 GLU A N 1
ATOM 770 C CA . GLU A 1 99 ? -20.881 -2.447 0.795 1.00 87.00 99 GLU A CA 1
ATOM 771 C C . GLU A 1 99 ? -20.542 -2.011 2.230 1.00 87.00 99 GLU A C 1
ATOM 773 O O . GLU A 1 99 ? -20.699 -0.843 2.583 1.00 87.00 99 GLU A O 1
ATOM 778 N N . GLU A 1 100 ? -20.053 -2.938 3.058 1.00 89.81 100 GLU A N 1
ATOM 779 C CA . GLU A 1 100 ? -19.641 -2.659 4.430 1.00 89.81 100 GLU A CA 1
ATOM 780 C C . GLU A 1 100 ? -18.223 -2.080 4.475 1.00 89.81 100 GLU A C 1
ATOM 782 O O . GLU A 1 100 ? -17.303 -2.545 3.792 1.00 89.81 100 GLU A O 1
ATOM 787 N N . SER A 1 101 ? -18.049 -1.073 5.330 1.00 92.88 101 SER A N 1
ATOM 788 C CA . SER A 1 101 ? -16.780 -0.389 5.556 1.00 92.88 101 SER A CA 1
ATOM 789 C C . SER A 1 101 ? -16.468 -0.318 7.045 1.00 92.88 101 SER A C 1
ATOM 791 O O . SER A 1 101 ? -17.320 0.107 7.830 1.00 92.88 101 SER A O 1
ATOM 793 N N . LEU A 1 102 ? -15.231 -0.624 7.425 1.00 94.56 102 LEU A N 1
ATOM 794 C CA . LEU A 1 102 ? -14.724 -0.316 8.755 1.00 94.56 102 LEU A CA 1
ATOM 795 C C . LEU A 1 102 ? -14.230 1.131 8.788 1.00 94.56 102 LEU A C 1
ATOM 797 O O . LEU A 1 102 ? -13.436 1.539 7.939 1.00 94.56 102 LEU A O 1
ATOM 801 N N . LYS A 1 103 ? -14.632 1.874 9.820 1.00 95.38 103 LYS A N 1
ATOM 802 C CA . LYS A 1 103 ? -14.108 3.208 10.120 1.00 95.38 103 LYS A CA 1
ATOM 803 C C . LYS A 1 103 ? -13.237 3.177 11.367 1.00 95.38 103 LYS A C 1
ATOM 805 O O . LYS A 1 103 ? -13.658 2.685 12.409 1.00 95.38 103 LYS A O 1
ATOM 810 N N . ILE A 1 104 ? -12.034 3.726 11.253 1.00 95.88 104 ILE A N 1
ATOM 811 C CA . ILE A 1 104 ? -11.057 3.829 12.337 1.00 95.88 104 ILE A CA 1
ATOM 812 C C . ILE A 1 104 ? -10.834 5.311 12.624 1.00 95.88 104 ILE A C 1
ATOM 814 O O . ILE A 1 104 ? -10.271 6.025 11.796 1.00 95.88 104 ILE A O 1
ATOM 818 N N . GLU A 1 105 ? -11.274 5.762 13.797 1.00 96.12 105 GLU A N 1
ATOM 819 C CA . GLU A 1 105 ? -11.130 7.153 14.265 1.00 96.12 105 GLU A CA 1
ATOM 820 C C . GLU A 1 105 ? -10.051 7.299 15.354 1.00 96.12 105 GLU A C 1
ATOM 822 O O . GLU A 1 105 ? -9.591 8.405 15.649 1.00 96.12 105 GLU A O 1
ATOM 827 N N . ASN A 1 106 ? -9.620 6.182 15.955 1.00 96.56 106 ASN A N 1
ATOM 828 C CA . ASN A 1 106 ? -8.573 6.175 16.971 1.00 96.56 106 ASN A CA 1
ATOM 829 C C . ASN A 1 106 ? -7.236 6.630 16.357 1.00 96.56 106 ASN A C 1
ATOM 831 O O . ASN A 1 106 ? -6.719 5.999 15.436 1.00 96.56 106 ASN A O 1
ATOM 835 N N . GLN A 1 107 ? -6.668 7.719 16.879 1.00 95.69 107 GLN A N 1
ATOM 836 C CA . GLN A 1 107 ? -5.459 8.335 16.321 1.00 95.69 107 GLN A CA 1
ATOM 837 C C . GLN A 1 107 ? -4.206 7.455 16.454 1.00 95.69 107 GLN A C 1
ATOM 839 O O . GLN A 1 107 ? -3.372 7.480 15.551 1.00 95.69 107 GLN A O 1
ATOM 844 N N . ASP A 1 108 ? -4.082 6.647 17.512 1.00 96.00 108 ASP A N 1
ATOM 845 C CA . ASP A 1 108 ? -2.950 5.724 17.672 1.00 96.00 108 ASP A CA 1
ATOM 846 C C . ASP A 1 108 ? -3.023 4.593 16.634 1.00 96.00 108 ASP A C 1
ATOM 848 O O . ASP A 1 108 ? -2.011 4.211 16.042 1.00 96.00 108 ASP A O 1
ATOM 852 N N . GLU A 1 109 ? -4.231 4.094 16.350 1.00 95.62 109 GLU A N 1
ATOM 853 C CA . GLU A 1 109 ? -4.452 3.101 15.291 1.00 95.62 109 GLU A CA 1
ATOM 854 C C . GLU A 1 109 ? -4.195 3.688 13.897 1.00 95.62 109 GLU A C 1
ATOM 856 O O . GLU A 1 109 ? -3.554 3.042 13.067 1.00 95.62 109 GLU A O 1
ATOM 861 N N . ILE A 1 110 ? -4.634 4.927 13.649 1.00 96.69 110 ILE A N 1
ATOM 862 C CA . ILE A 1 110 ? -4.361 5.658 12.402 1.00 96.69 110 ILE A CA 1
ATOM 863 C C . ILE A 1 110 ? -2.851 5.811 12.189 1.00 96.69 110 ILE A C 1
ATOM 865 O O . ILE A 1 110 ? -2.350 5.491 11.108 1.00 96.69 110 ILE A O 1
ATOM 869 N N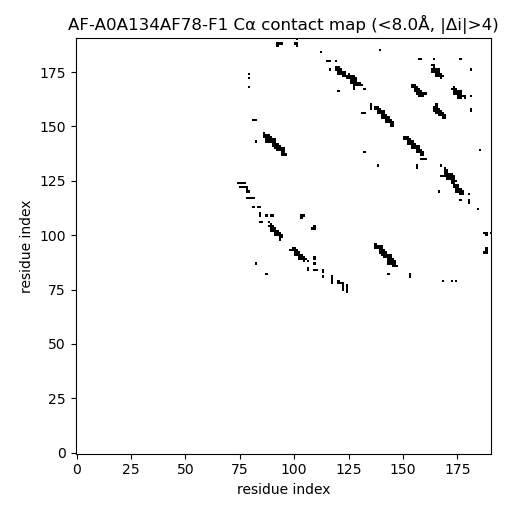 . PHE A 1 111 ? -2.123 6.256 13.219 1.00 97.06 111 PHE A N 1
ATOM 870 C CA . PHE A 1 111 ? -0.668 6.380 13.172 1.00 97.06 111 PHE A CA 1
ATOM 871 C C . PHE A 1 111 ? -0.010 5.034 12.861 1.00 97.06 111 PHE A C 1
ATOM 873 O O . PHE A 1 111 ? 0.825 4.952 11.958 1.00 97.06 111 PHE A O 1
ATOM 880 N N . GLY A 1 112 ? -0.432 3.974 13.557 1.00 95.81 112 GLY A N 1
ATOM 881 C CA . GLY A 1 112 ? 0.066 2.619 13.342 1.00 95.81 112 GLY A CA 1
ATOM 882 C C . GLY A 1 112 ? -0.114 2.152 11.899 1.00 95.81 112 GLY A C 1
ATOM 883 O O . GLY A 1 112 ? 0.850 1.714 11.281 1.00 95.81 112 GLY A O 1
ATOM 884 N N . ILE A 1 113 ? -1.311 2.309 11.323 1.00 95.62 113 ILE A N 1
ATOM 885 C CA . ILE A 1 113 ? -1.605 1.887 9.943 1.00 95.62 113 ILE A CA 1
ATOM 886 C C . ILE A 1 113 ? -0.753 2.651 8.922 1.00 95.62 113 ILE A C 1
ATOM 888 O O . ILE A 1 113 ? -0.227 2.041 7.988 1.00 95.62 113 ILE A O 1
ATOM 892 N N . ILE A 1 114 ? -0.609 3.970 9.082 1.00 96.88 114 ILE A N 1
ATOM 893 C CA . ILE A 1 114 ? 0.191 4.797 8.168 1.00 96.88 114 ILE A CA 1
ATOM 894 C C . ILE A 1 114 ? 1.666 4.395 8.245 1.00 96.88 114 ILE A C 1
ATOM 896 O O . ILE A 1 114 ? 2.250 4.048 7.216 1.00 96.88 114 ILE A O 1
ATOM 900 N N . ALA A 1 115 ? 2.243 4.371 9.450 1.00 96.19 115 ALA A N 1
ATOM 901 C CA . ALA A 1 115 ? 3.642 4.000 9.665 1.00 96.19 115 ALA A CA 1
ATOM 902 C C . ALA A 1 115 ? 3.931 2.587 9.146 1.00 96.19 115 ALA A C 1
ATOM 904 O O . ALA A 1 115 ? 4.915 2.348 8.445 1.00 96.19 115 ALA A O 1
ATOM 905 N N . ASP A 1 116 ? 3.015 1.657 9.404 1.00 95.44 116 ASP A N 1
ATOM 906 C CA . ASP A 1 116 ? 3.109 0.298 8.909 1.00 95.44 116 ASP A CA 1
ATOM 907 C C . ASP A 1 116 ? 3.168 0.241 7.384 1.00 95.44 116 ASP A C 1
ATOM 909 O O . ASP A 1 116 ? 4.017 -0.453 6.832 1.00 95.44 116 ASP A O 1
ATOM 913 N N . ILE A 1 117 ? 2.312 0.957 6.660 1.00 96.50 117 ILE A N 1
ATOM 914 C CA . ILE A 1 117 ? 2.381 0.945 5.195 1.00 96.50 117 ILE A CA 1
ATOM 915 C C . ILE A 1 117 ? 3.696 1.585 4.718 1.00 96.50 117 ILE A C 1
ATOM 917 O O . ILE A 1 117 ? 4.378 1.023 3.858 1.00 96.50 117 ILE A O 1
ATOM 921 N N . GLU A 1 118 ? 4.099 2.721 5.281 1.00 95.88 118 GLU A N 1
ATOM 922 C CA . GLU A 1 118 ? 5.307 3.435 4.849 1.00 95.88 118 GLU A CA 1
ATOM 923 C C . GLU A 1 118 ? 6.595 2.630 5.077 1.00 95.88 118 GLU A C 1
ATOM 925 O O . GLU A 1 118 ? 7.448 2.555 4.190 1.00 95.88 118 GLU A O 1
ATOM 930 N N . GLU A 1 119 ? 6.730 1.962 6.223 1.00 96.06 119 GLU A N 1
ATOM 931 C CA . GLU A 1 119 ? 7.929 1.189 6.575 1.00 96.06 119 GLU A CA 1
ATOM 932 C C . GLU A 1 119 ? 7.999 -0.187 5.899 1.00 96.06 119 GLU A C 1
ATOM 934 O O . GLU A 1 119 ? 9.070 -0.801 5.806 1.00 96.06 119 GLU A O 1
ATOM 939 N N . ASN A 1 120 ? 6.855 -0.704 5.444 1.00 97.06 120 ASN A N 1
ATOM 940 C CA . ASN A 1 120 ? 6.725 -2.064 4.925 1.00 97.06 120 ASN A CA 1
ATOM 941 C C . ASN A 1 120 ? 6.536 -2.111 3.400 1.00 97.06 120 ASN A C 1
ATOM 943 O O . ASN A 1 120 ? 6.172 -3.161 2.857 1.00 97.06 120 ASN A O 1
ATOM 947 N N . THR A 1 121 ? 6.811 -1.004 2.706 1.00 96.50 121 THR A N 1
ATOM 948 C CA . THR A 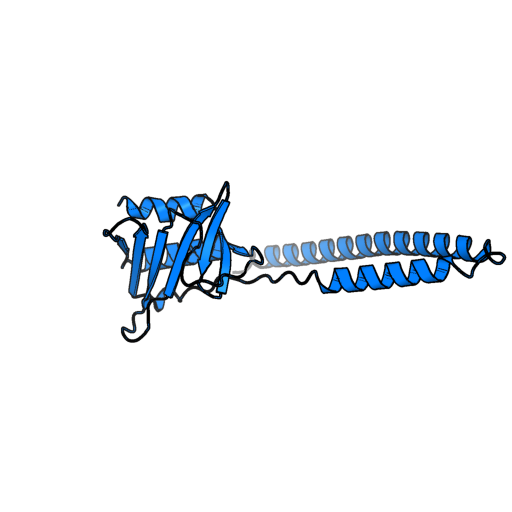1 121 ? 6.717 -0.898 1.248 1.00 96.50 121 THR A CA 1
ATOM 949 C C . THR A 1 121 ? 8.076 -0.839 0.563 1.00 96.50 121 THR A C 1
ATOM 951 O O . THR A 1 121 ? 9.059 -0.306 1.076 1.00 96.50 121 THR A O 1
ATOM 954 N N . LYS A 1 122 ? 8.142 -1.407 -0.643 1.00 95.31 122 LYS A N 1
ATOM 955 C CA . LYS A 1 122 ? 9.311 -1.334 -1.521 1.00 95.31 122 LYS A CA 1
ATOM 956 C C . LYS A 1 122 ? 8.884 -0.947 -2.928 1.00 95.31 122 LYS A C 1
ATOM 958 O O . LYS A 1 122 ? 7.979 -1.571 -3.480 1.00 95.31 122 LYS A O 1
ATOM 963 N N . ASP A 1 123 ? 9.564 0.040 -3.508 1.00 94.06 123 ASP A N 1
ATOM 964 C CA . ASP A 1 123 ? 9.314 0.463 -4.887 1.00 94.06 123 ASP A CA 1
ATOM 965 C C . ASP A 1 123 ? 9.458 -0.722 -5.854 1.00 94.06 123 ASP A C 1
ATOM 967 O O . ASP A 1 123 ? 10.384 -1.535 -5.743 1.00 94.06 123 ASP A O 1
ATOM 971 N N . THR A 1 124 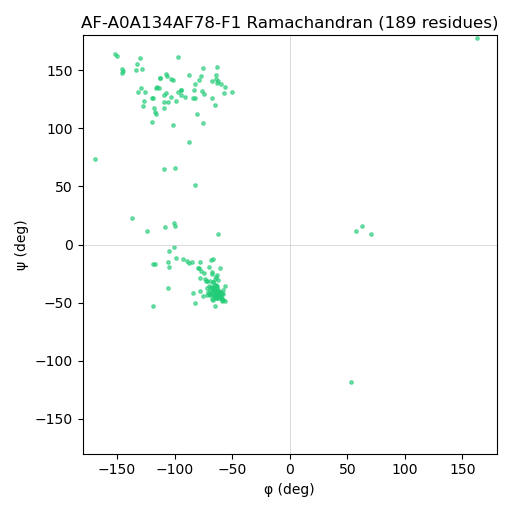? 8.511 -0.837 -6.780 1.00 92.94 124 THR A N 1
ATOM 972 C CA . THR A 1 124 ? 8.551 -1.835 -7.853 1.00 92.94 124 THR A CA 1
ATOM 973 C C . THR A 1 124 ? 9.062 -1.257 -9.169 1.00 92.94 124 THR A C 1
ATOM 975 O O . THR A 1 124 ? 9.326 -2.030 -10.090 1.00 92.94 124 THR A O 1
ATOM 978 N N . GLY A 1 125 ? 9.186 0.071 -9.270 1.00 90.75 125 GLY A N 1
ATOM 979 C CA . GLY A 1 125 ? 9.459 0.789 -10.513 1.00 90.75 125 GLY A CA 1
ATOM 980 C C . GLY A 1 125 ? 8.280 0.789 -11.492 1.00 90.75 125 GLY A C 1
ATOM 981 O O . GLY A 1 125 ? 8.455 1.166 -12.647 1.00 90.75 125 GLY A O 1
ATOM 982 N N . LYS A 1 126 ? 7.095 0.322 -11.071 1.00 91.12 126 LYS A N 1
ATOM 983 C CA . LYS A 1 126 ? 5.879 0.335 -11.888 1.00 91.12 126 LYS A CA 1
ATOM 984 C C . LYS A 1 126 ? 5.058 1.586 -11.601 1.00 91.12 126 LYS A C 1
ATOM 986 O O . LYS A 1 126 ? 4.753 1.889 -10.446 1.00 91.12 126 LYS A O 1
ATOM 991 N N . GLU A 1 127 ? 4.628 2.235 -12.671 1.00 92.12 127 GLU A N 1
ATOM 992 C CA . GLU A 1 127 ? 3.645 3.312 -12.615 1.00 92.12 127 GLU A CA 1
ATOM 993 C C . GLU A 1 127 ? 2.233 2.743 -12.423 1.00 92.12 127 GLU A C 1
ATOM 995 O O . GLU A 1 127 ? 1.896 1.685 -12.963 1.00 92.12 127 GLU A O 1
ATOM 1000 N N . SER A 1 128 ? 1.400 3.465 -11.675 1.00 94.56 128 SER A N 1
ATOM 1001 C CA . SER A 1 128 ? -0.053 3.284 -11.699 1.00 94.56 128 SER A CA 1
ATOM 1002 C C . SER A 1 128 ? -0.617 4.296 -12.687 1.00 94.56 128 SER A C 1
ATOM 1004 O O . SER A 1 128 ? -0.280 5.471 -12.609 1.00 94.56 128 SER A O 1
ATOM 1006 N N . VAL A 1 129 ? -1.433 3.851 -13.638 1.00 95.44 129 VAL A N 1
ATOM 1007 C CA . VAL A 1 129 ? -1.975 4.704 -14.717 1.00 95.44 129 VAL A CA 1
ATOM 1008 C C . VAL A 1 129 ? -3.502 4.687 -14.770 1.00 95.44 129 VAL A C 1
ATOM 1010 O O . VAL A 1 129 ? -4.086 5.147 -15.744 1.00 95.44 129 VAL A O 1
ATOM 1013 N N . ASN A 1 130 ? -4.140 4.132 -13.739 1.00 95.62 130 ASN A N 1
ATOM 1014 C CA . ASN A 1 130 ? -5.585 3.971 -13.648 1.00 95.62 130 ASN A CA 1
ATOM 1015 C C . ASN A 1 130 ? -6.086 4.505 -12.302 1.00 95.62 130 ASN A C 1
ATOM 1017 O O . ASN A 1 130 ? -5.329 4.576 -11.333 1.00 95.62 130 ASN A O 1
ATOM 1021 N N . ASP A 1 131 ? -7.384 4.799 -12.228 1.00 95.56 131 ASP A N 1
ATOM 1022 C CA . ASP A 1 131 ? -8.045 5.216 -10.983 1.00 95.56 131 ASP A CA 1
ATOM 1023 C C . ASP A 1 131 ? -8.107 4.096 -9.932 1.00 95.56 131 ASP A C 1
ATOM 1025 O O . ASP A 1 131 ? -8.234 4.372 -8.740 1.00 95.56 131 ASP A O 1
ATOM 1029 N N . GLN A 1 132 ? -8.038 2.836 -10.373 1.00 96.19 132 GLN A N 1
ATOM 1030 C CA . GLN A 1 132 ? -8.101 1.635 -9.540 1.00 96.19 132 GLN A CA 1
ATOM 1031 C C . GLN A 1 132 ? -7.303 0.472 -10.162 1.00 96.19 132 GLN A C 1
ATOM 1033 O O . GLN A 1 132 ? -7.037 0.489 -11.374 1.00 96.19 132 GLN A O 1
ATOM 1038 N N . PRO A 1 133 ? -6.958 -0.570 -9.379 1.00 96.38 133 PRO A N 1
ATOM 1039 C CA . PRO A 1 133 ? -6.228 -1.724 -9.886 1.00 96.38 133 PRO A CA 1
ATOM 1040 C C . PRO A 1 133 ? -6.963 -2.385 -11.055 1.00 96.38 133 PRO A C 1
ATOM 1042 O O . PRO A 1 133 ? -8.154 -2.682 -10.987 1.00 96.38 133 PRO A O 1
ATOM 1045 N N . THR A 1 134 ? -6.246 -2.636 -12.149 1.00 94.06 134 THR A N 1
ATOM 1046 C CA . THR A 1 134 ? -6.806 -3.278 -13.349 1.00 94.06 134 THR A CA 1
ATOM 1047 C C . THR A 1 134 ? -6.416 -4.752 -13.388 1.00 94.06 134 THR A C 1
ATOM 1049 O O . THR A 1 134 ? -5.286 -5.103 -13.060 1.00 94.06 134 THR A O 1
ATOM 1052 N N . ASN A 1 135 ? -7.329 -5.624 -13.826 1.00 92.94 135 ASN A N 1
ATOM 1053 C CA . ASN A 1 135 ? -7.158 -7.088 -13.832 1.00 92.94 135 ASN A CA 1
ATOM 1054 C C . ASN A 1 135 ? -6.989 -7.724 -12.438 1.00 92.94 135 ASN A C 1
ATOM 1056 O O . ASN A 1 135 ? -6.590 -8.883 -12.337 1.00 92.94 135 ASN A O 1
ATOM 1060 N N . ILE A 1 136 ? -7.328 -6.993 -11.376 1.00 96.56 136 ILE A N 1
ATOM 1061 C CA . ILE A 1 136 ? -7.362 -7.484 -10.000 1.00 96.56 136 ILE A CA 1
ATOM 1062 C C . ILE A 1 136 ? -8.826 -7.572 -9.581 1.00 96.56 136 ILE A C 1
ATOM 1064 O O . ILE A 1 136 ? -9.532 -6.568 -9.579 1.00 96.56 136 ILE A O 1
ATOM 1068 N N . LYS A 1 137 ? -9.295 -8.785 -9.274 1.00 93.94 137 LYS A N 1
ATOM 1069 C CA . LYS A 1 137 ? -10.697 -9.014 -8.893 1.00 93.94 137 LYS A CA 1
ATOM 1070 C C . LYS A 1 137 ? -10.988 -8.551 -7.473 1.00 93.94 137 LYS A C 1
ATOM 1072 O O . LYS A 1 137 ? -12.000 -7.899 -7.254 1.00 93.94 137 LYS A O 1
ATOM 1077 N N . ASP A 1 138 ? -10.085 -8.876 -6.555 1.00 95.25 138 ASP A N 1
ATOM 1078 C CA . ASP A 1 138 ? -10.254 -8.645 -5.127 1.00 95.25 138 ASP A CA 1
ATOM 1079 C C . ASP A 1 138 ? -9.166 -7.690 -4.638 1.00 95.25 138 ASP A C 1
ATOM 1081 O O . ASP A 1 138 ? -7.970 -7.994 -4.702 1.00 95.25 138 ASP A O 1
ATOM 1085 N N . TYR A 1 139 ? -9.581 -6.525 -4.154 1.00 97.25 139 TYR A N 1
ATOM 1086 C CA . TYR A 1 139 ? -8.700 -5.521 -3.576 1.00 97.25 139 TYR A CA 1
ATOM 1087 C C . TYR A 1 139 ? -9.391 -4.771 -2.439 1.00 97.25 139 TYR A C 1
ATOM 1089 O O . TYR A 1 139 ? -10.609 -4.600 -2.412 1.00 97.25 139 TYR A O 1
ATOM 1097 N N . ILE A 1 140 ? -8.582 -4.315 -1.494 1.00 97.56 140 ILE A N 1
ATOM 1098 C CA . ILE A 1 140 ? -9.003 -3.508 -0.357 1.00 97.56 140 ILE A CA 1
ATOM 1099 C C . ILE A 1 140 ? -8.803 -2.045 -0.732 1.00 97.56 140 ILE A C 1
ATOM 1101 O O . ILE A 1 140 ? -7.747 -1.662 -1.239 1.00 97.56 140 ILE A O 1
ATOM 1105 N N . ILE A 1 141 ? -9.815 -1.232 -0.476 1.00 97.81 141 ILE A N 1
ATOM 1106 C CA . ILE A 1 141 ? -9.794 0.215 -0.634 1.00 97.81 141 ILE A CA 1
ATOM 1107 C C . ILE A 1 141 ? -9.545 0.806 0.750 1.00 97.81 141 ILE A C 1
ATOM 1109 O O . ILE A 1 141 ? -10.299 0.533 1.684 1.00 97.81 141 ILE A O 1
ATOM 1113 N N . VAL A 1 142 ? -8.492 1.609 0.878 1.00 97.69 142 VAL A N 1
ATOM 1114 C CA . VAL A 1 142 ? -8.166 2.340 2.105 1.00 97.69 142 VAL A CA 1
ATOM 1115 C C . VAL A 1 142 ? -8.245 3.829 1.792 1.00 97.69 142 VAL A C 1
ATOM 1117 O O . VAL A 1 142 ? -7.462 4.340 0.986 1.00 97.69 142 VAL A O 1
ATOM 1120 N N . LYS A 1 143 ? -9.206 4.522 2.406 1.00 97.38 143 LYS A N 1
ATOM 1121 C CA . LYS A 1 143 ? -9.392 5.968 2.259 1.00 97.38 143 LYS A CA 1
ATOM 1122 C C . LYS A 1 143 ? -8.971 6.683 3.534 1.00 97.38 143 LYS A C 1
ATOM 1124 O O . LYS A 1 143 ? -9.413 6.333 4.622 1.00 97.38 143 LYS A O 1
ATOM 1129 N N . PHE A 1 144 ? -8.148 7.708 3.381 1.00 97.56 144 PHE A N 1
ATOM 1130 C CA . PHE A 1 144 ? -7.709 8.595 4.448 1.00 97.56 144 PHE A CA 1
ATOM 1131 C C . PHE A 1 144 ? -8.524 9.882 4.353 1.00 97.56 144 PHE A C 1
ATOM 1133 O O . PHE A 1 144 ? -8.289 10.704 3.464 1.00 97.56 144 PHE A O 1
ATOM 1140 N N . HIS A 1 145 ? -9.510 10.039 5.231 1.00 97.12 145 HIS A N 1
ATOM 1141 C CA . HIS A 1 145 ? -10.355 11.229 5.276 1.00 97.12 145 HIS A CA 1
ATOM 1142 C C . HIS A 1 145 ? -9.663 12.310 6.100 1.00 97.12 145 HIS A C 1
ATOM 1144 O O . HIS A 1 145 ? -9.264 12.084 7.244 1.00 97.12 145 HIS A O 1
ATOM 1150 N N . HIS A 1 146 ? -9.511 13.491 5.515 1.00 95.19 146 HIS A N 1
ATOM 1151 C CA . HIS A 1 146 ? -8.806 14.605 6.132 1.00 95.19 146 HIS A CA 1
ATOM 1152 C C . HIS A 1 146 ? -9.668 15.260 7.222 1.00 95.19 146 HIS A C 1
ATOM 1154 O O . HIS A 1 146 ? -10.899 15.243 7.170 1.00 95.19 146 HIS A O 1
ATOM 1160 N N . LYS A 1 147 ? -9.030 15.869 8.230 1.00 94.12 147 LYS A N 1
ATOM 1161 C CA . LYS A 1 147 ? -9.732 16.699 9.232 1.00 94.12 147 LYS A CA 1
ATOM 1162 C C . LYS A 1 147 ? -10.400 17.914 8.592 1.00 94.12 147 LYS A C 1
ATOM 1164 O O . LYS A 1 147 ? -11.442 18.358 9.068 1.00 94.12 147 LYS A O 1
ATOM 1169 N N . ASN A 1 148 ? -9.818 18.417 7.507 1.00 91.50 148 ASN A N 1
ATOM 1170 C CA . ASN A 1 148 ? -10.436 19.416 6.655 1.00 91.50 148 ASN A CA 1
ATOM 1171 C C . ASN A 1 148 ? -11.435 18.747 5.697 1.00 91.50 148 ASN A C 1
ATOM 1173 O O . ASN A 1 148 ? -11.034 18.016 4.797 1.00 91.50 148 ASN A O 1
ATOM 1177 N N . ALA A 1 149 ? -12.730 19.015 5.880 1.00 80.38 149 ALA A N 1
ATOM 1178 C CA . ALA A 1 149 ? -13.800 18.387 5.103 1.00 80.38 149 ALA A CA 1
ATOM 1179 C C . ALA A 1 149 ? -13.837 18.806 3.618 1.00 80.38 149 ALA A C 1
ATOM 1181 O O . ALA A 1 149 ? -14.534 18.171 2.831 1.00 80.38 149 ALA A O 1
ATOM 1182 N N . GLU A 1 150 ? -13.114 19.861 3.231 1.00 85.94 150 GLU A N 1
ATOM 1183 C CA . GLU A 1 150 ? -13.002 20.292 1.830 1.00 85.94 150 GLU A CA 1
ATOM 1184 C C . GLU A 1 150 ? -11.990 19.453 1.032 1.00 85.94 150 GLU A C 1
ATOM 1186 O O . GLU A 1 150 ? -12.041 19.411 -0.199 1.00 85.94 150 GLU A O 1
ATOM 1191 N N . GLU A 1 151 ? -11.071 18.766 1.716 1.00 88.75 151 GLU A N 1
ATOM 1192 C CA . GLU A 1 151 ? -10.055 17.936 1.077 1.00 88.75 151 GLU A CA 1
ATOM 1193 C C . GLU A 1 151 ? -10.623 16.560 0.728 1.00 88.75 151 GLU A C 1
ATOM 1195 O O . GLU A 1 151 ? -11.157 15.837 1.571 1.00 88.75 151 GLU A O 1
ATOM 1200 N N . SER A 1 152 ? -10.486 16.182 -0.545 1.00 91.31 152 SER A N 1
ATOM 1201 C CA . SER A 1 152 ? -10.876 14.847 -0.992 1.00 91.31 152 SER A CA 1
ATOM 1202 C C . SER A 1 152 ? -10.034 13.781 -0.285 1.00 91.31 152 SER A C 1
ATOM 1204 O O . SER A 1 152 ? -8.824 13.974 -0.133 1.00 91.31 152 SER A O 1
ATOM 1206 N N . PRO A 1 153 ? -10.627 12.639 0.104 1.00 94.38 153 PRO A N 1
ATOM 1207 C CA . PRO A 1 153 ? -9.888 11.589 0.784 1.00 94.38 153 PRO A CA 1
ATOM 1208 C C . PRO A 1 153 ? -8.748 11.075 -0.084 1.00 94.38 153 PRO A C 1
ATOM 1210 O O . PRO A 1 153 ? -8.923 10.831 -1.283 1.00 94.38 153 PRO A O 1
ATOM 1213 N N . ARG A 1 154 ? -7.586 10.838 0.523 1.00 95.75 154 ARG A N 1
ATOM 1214 C CA . ARG A 1 154 ? -6.512 10.145 -0.183 1.00 95.75 154 ARG A CA 1
ATOM 1215 C C . ARG A 1 154 ? -6.837 8.660 -0.240 1.00 95.75 154 ARG A C 1
ATOM 1217 O O . ARG A 1 154 ? -7.179 8.072 0.779 1.00 95.75 154 ARG A O 1
ATOM 1224 N N . VAL A 1 155 ? -6.723 8.048 -1.414 1.00 97.19 155 VAL A N 1
ATOM 1225 C CA . VAL A 1 155 ? -7.080 6.637 -1.617 1.00 97.19 155 VAL A CA 1
ATOM 1226 C C . VAL A 1 155 ? -5.842 5.831 -1.971 1.00 97.19 155 VAL A C 1
ATOM 1228 O O . VAL A 1 155 ? -5.036 6.249 -2.805 1.00 97.19 155 VAL A O 1
ATOM 1231 N N . VAL A 1 156 ? -5.703 4.666 -1.342 1.00 97.94 156 VAL A N 1
ATOM 1232 C CA . VAL A 1 156 ? -4.757 3.627 -1.752 1.00 97.94 156 VAL A CA 1
ATOM 1233 C C . VAL A 1 156 ? -5.478 2.292 -1.881 1.00 97.94 156 VAL A C 1
ATOM 1235 O O . VAL A 1 156 ? -6.452 2.024 -1.175 1.00 97.94 156 VAL A O 1
ATOM 1238 N N . TYR A 1 157 ? -4.976 1.441 -2.768 1.00 98.19 157 TYR A N 1
ATOM 1239 C CA . TYR A 1 157 ? -5.516 0.105 -2.990 1.00 98.19 157 TYR A CA 1
ATOM 1240 C C . TYR A 1 157 ? -4.517 -0.947 -2.557 1.00 98.19 157 TYR A C 1
ATOM 1242 O O . TYR A 1 157 ? -3.344 -0.862 -2.908 1.00 98.19 157 TYR A O 1
ATOM 1250 N N . VAL A 1 158 ? -4.978 -1.955 -1.828 1.00 98.19 158 VAL A N 1
ATOM 1251 C CA . VAL A 1 158 ? -4.142 -3.042 -1.318 1.00 98.19 158 VAL A CA 1
ATOM 1252 C C . VAL A 1 158 ? -4.640 -4.360 -1.892 1.00 98.19 158 VAL A C 1
ATOM 1254 O O . VAL A 1 158 ? -5.819 -4.683 -1.780 1.00 98.19 158 VAL A O 1
ATOM 1257 N N . TYR A 1 159 ? -3.765 -5.135 -2.531 1.00 97.81 159 TYR A N 1
ATOM 1258 C CA . TYR A 1 159 ? -4.181 -6.364 -3.213 1.00 97.81 159 TYR A CA 1
ATOM 1259 C C . TYR A 1 159 ? -3.094 -7.430 -3.297 1.00 97.81 159 TYR A C 1
ATOM 1261 O O . TYR A 1 159 ? -1.902 -7.164 -3.118 1.00 97.81 159 TYR A O 1
ATOM 1269 N N . LYS A 1 160 ? -3.527 -8.658 -3.595 1.00 96.88 160 LYS A N 1
ATOM 1270 C CA . LYS A 1 160 ? -2.653 -9.768 -3.983 1.00 96.88 160 LYS A CA 1
ATOM 1271 C C . LYS A 1 160 ? -2.632 -9.873 -5.505 1.00 96.88 160 LYS A C 1
ATOM 1273 O O . LYS A 1 160 ? -3.681 -9.925 -6.134 1.00 96.88 160 LYS A O 1
ATOM 1278 N N . ASP A 1 161 ? -1.440 -9.961 -6.081 1.00 95.25 161 ASP A N 1
ATOM 1279 C CA . ASP A 1 161 ? -1.250 -10.427 -7.456 1.00 95.25 161 ASP A CA 1
ATOM 1280 C C . ASP A 1 161 ? -0.207 -11.547 -7.441 1.00 95.25 161 ASP A C 1
ATOM 1282 O O . ASP A 1 161 ? 0.938 -11.372 -6.999 1.00 95.25 161 ASP A O 1
ATOM 1286 N N . LYS A 1 162 ? -0.630 -12.736 -7.880 1.00 90.25 162 LYS A N 1
ATOM 1287 C CA . LYS A 1 162 ? 0.144 -13.983 -7.799 1.00 90.25 162 LYS A CA 1
ATOM 1288 C C . LYS A 1 162 ? 0.627 -14.236 -6.359 1.00 90.25 162 LYS A C 1
ATOM 1290 O O . LYS A 1 162 ? -0.180 -14.355 -5.445 1.00 90.25 162 LYS A O 1
ATOM 1295 N N . ASN A 1 163 ? 1.945 -14.289 -6.151 1.00 91.06 163 ASN A N 1
ATOM 1296 C CA . ASN A 1 163 ? 2.588 -14.573 -4.862 1.00 91.06 163 ASN A CA 1
ATOM 1297 C C . ASN A 1 163 ? 3.090 -13.298 -4.162 1.00 91.06 163 ASN A C 1
ATOM 1299 O O . ASN A 1 163 ? 4.014 -13.346 -3.350 1.00 91.06 163 ASN A O 1
ATOM 1303 N N . SER A 1 164 ? 2.599 -12.121 -4.547 1.00 96.50 164 SER A N 1
ATOM 1304 C CA . SER A 1 164 ? 3.034 -10.845 -3.981 1.00 96.50 164 SER A CA 1
ATOM 1305 C C . SER A 1 164 ? 1.848 -9.972 -3.610 1.00 96.50 164 SER A C 1
ATOM 1307 O O . SER A 1 164 ? 0.737 -10.139 -4.105 1.00 96.50 164 SER A O 1
ATOM 1309 N N . ARG A 1 165 ? 2.109 -9.074 -2.664 1.00 97.88 165 ARG A N 1
ATOM 1310 C CA . ARG A 1 165 ? 1.149 -8.121 -2.129 1.00 97.88 165 ARG A CA 1
ATOM 1311 C C . ARG A 1 165 ? 1.599 -6.744 -2.555 1.00 97.88 165 ARG A C 1
ATOM 1313 O O . ARG A 1 165 ? 2.806 -6.484 -2.592 1.00 97.88 165 ARG A O 1
ATOM 1320 N N . TYR A 1 166 ? 0.643 -5.894 -2.868 1.00 97.94 166 TYR A N 1
ATOM 1321 C CA . TYR A 1 166 ? 0.907 -4.571 -3.392 1.00 97.94 166 TYR A CA 1
ATOM 1322 C C . TYR A 1 166 ? 0.058 -3.538 -2.678 1.00 97.94 166 TYR A C 1
ATOM 1324 O O . TYR A 1 166 ? -1.047 -3.838 -2.227 1.00 97.94 166 TYR A O 1
ATOM 1332 N N . VAL A 1 167 ? 0.602 -2.330 -2.600 1.00 98.12 167 VAL A N 1
ATOM 1333 C CA . VAL A 1 167 ? -0.161 -1.1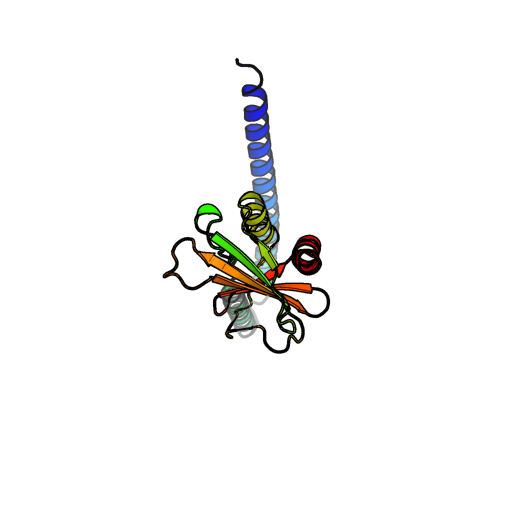09 -2.376 1.00 98.12 167 VAL A CA 1
ATOM 1334 C C . VAL A 1 167 ? -0.002 -0.230 -3.609 1.00 98.12 167 VAL A C 1
ATOM 1336 O O . VAL A 1 167 ? 1.099 -0.091 -4.143 1.00 98.12 167 VAL A O 1
ATOM 1339 N N . GLU A 1 168 ? -1.102 0.328 -4.086 1.00 98.06 168 GLU A N 1
ATOM 1340 C CA . GLU A 1 168 ? -1.165 1.141 -5.292 1.00 98.06 168 GLU A CA 1
ATOM 1341 C C . GLU A 1 168 ? -1.796 2.494 -4.978 1.00 98.06 168 GLU A C 1
ATOM 1343 O O . GLU A 1 168 ? -2.849 2.575 -4.345 1.00 98.06 168 GLU A O 1
ATOM 1348 N N . GLN A 1 169 ? -1.134 3.555 -5.433 1.00 97.38 169 GLN A N 1
ATOM 1349 C CA . GLN A 1 169 ? -1.672 4.909 -5.444 1.00 97.38 169 GLN A CA 1
ATOM 1350 C C . GLN A 1 169 ? -1.961 5.307 -6.893 1.00 97.38 169 GLN A C 1
ATOM 1352 O O . GLN A 1 169 ? -1.013 5.314 -7.690 1.00 97.38 169 GLN A O 1
ATOM 1357 N N . PRO A 1 170 ? -3.212 5.675 -7.229 1.00 96.56 170 PRO A N 1
ATOM 1358 C CA . PRO A 1 170 ? -3.588 6.118 -8.571 1.00 96.56 170 PRO A CA 1
ATOM 1359 C C . PRO A 1 170 ? -2.660 7.189 -9.111 1.00 96.56 170 PRO A C 1
ATOM 1361 O O . PRO A 1 170 ? -2.372 8.158 -8.410 1.00 96.56 170 PRO A O 1
ATOM 1364 N N . TYR A 1 171 ? -2.191 7.017 -10.346 1.00 94.25 171 TYR A N 1
ATOM 1365 C CA . TYR A 1 171 ? -1.306 7.968 -11.037 1.00 94.25 171 TYR A CA 1
ATOM 1366 C C . TYR A 1 171 ? 0.015 8.273 -10.316 1.00 94.25 171 TYR A C 1
ATOM 1368 O O . TYR A 1 171 ? 0.733 9.202 -10.690 1.00 94.25 171 TYR A O 1
ATOM 1376 N N . VAL A 1 172 ? 0.356 7.503 -9.278 1.00 94.62 172 VAL A N 1
ATOM 1377 C CA . VAL A 1 172 ? 1.596 7.670 -8.524 1.00 94.62 172 VAL A CA 1
ATOM 1378 C C . VAL A 1 172 ? 2.442 6.414 -8.618 1.00 94.62 172 VAL A C 1
ATOM 1380 O O . VAL A 1 172 ? 3.608 6.519 -8.964 1.00 94.62 172 VAL A O 1
ATOM 1383 N N . GLY A 1 173 ? 1.940 5.225 -8.314 1.00 95.25 173 GLY A N 1
ATOM 1384 C CA . GLY A 1 173 ? 2.811 4.056 -8.390 1.00 95.25 173 GLY A CA 1
ATOM 1385 C C . GLY A 1 173 ? 2.302 2.840 -7.658 1.00 95.25 173 GLY A C 1
ATOM 1386 O O . GLY A 1 173 ? 1.254 2.861 -7.012 1.00 95.25 173 GLY A O 1
ATOM 1387 N N . ILE A 1 174 ? 3.087 1.775 -7.784 1.00 96.56 174 ILE A N 1
ATOM 1388 C CA . ILE A 1 174 ? 2.798 0.475 -7.197 1.00 96.56 174 ILE A CA 1
ATOM 1389 C C . ILE A 1 174 ? 4.007 0.046 -6.369 1.00 96.56 174 ILE A C 1
ATOM 1391 O O . ILE A 1 174 ? 5.121 -0.085 -6.882 1.00 96.56 174 ILE A O 1
ATOM 1395 N N . TRP A 1 175 ? 3.787 -0.233 -5.091 1.00 97.75 175 TRP A N 1
ATOM 1396 C CA . TRP A 1 175 ? 4.814 -0.722 -4.177 1.00 97.75 175 TRP A CA 1
ATOM 1397 C C . TRP A 1 175 ? 4.503 -2.146 -3.761 1.00 97.75 175 TRP A C 1
ATOM 1399 O O . TRP A 1 175 ? 3.350 -2.513 -3.547 1.00 97.75 175 TRP A O 1
ATOM 1409 N N . LYS A 1 176 ? 5.543 -2.961 -3.606 1.00 97.44 176 LYS A N 1
ATOM 1410 C CA . LYS A 1 176 ? 5.423 -4.275 -2.985 1.00 97.44 176 LYS A CA 1
ATOM 1411 C C . LYS A 1 176 ? 5.252 -4.082 -1.481 1.00 97.44 176 LYS A C 1
ATOM 1413 O O . LYS A 1 176 ? 6.060 -3.388 -0.870 1.00 97.44 176 LYS A O 1
ATOM 1418 N N . LEU A 1 177 ? 4.244 -4.722 -0.907 1.00 98.06 177 LEU A N 1
ATOM 1419 C CA . LEU A 1 177 ? 3.907 -4.675 0.514 1.00 98.06 177 LEU A CA 1
ATOM 1420 C C . LEU A 1 177 ? 4.360 -5.968 1.210 1.00 98.06 177 LEU A C 1
ATOM 1422 O O . LEU A 1 177 ? 4.272 -7.053 0.620 1.00 98.06 177 LEU A O 1
ATOM 1426 N N . ARG A 1 178 ? 4.851 -5.878 2.454 1.00 97.50 178 ARG A N 1
ATOM 1427 C CA . ARG A 1 178 ? 5.105 -7.081 3.269 1.00 97.50 178 ARG A CA 1
ATOM 1428 C C . ARG A 1 178 ? 3.801 -7.818 3.579 1.00 97.50 178 ARG A C 1
ATOM 1430 O O . ARG A 1 178 ? 2.746 -7.219 3.756 1.00 97.50 178 ARG A O 1
ATOM 1437 N N . GLU A 1 179 ? 3.904 -9.141 3.643 1.00 96.12 179 GLU A N 1
ATOM 1438 C CA . GLU A 1 179 ? 2.780 -10.048 3.897 1.00 96.12 179 GLU A CA 1
ATOM 1439 C C . GLU A 1 179 ? 2.095 -9.765 5.235 1.00 96.12 179 GLU A C 1
ATOM 1441 O O . GLU A 1 179 ? 0.888 -9.566 5.259 1.00 96.12 179 GLU A O 1
ATOM 1446 N N . GLU A 1 180 ? 2.869 -9.610 6.308 1.00 95.56 180 GLU A N 1
ATOM 1447 C CA . GLU A 1 180 ? 2.346 -9.316 7.649 1.00 95.56 180 GLU A CA 1
ATOM 1448 C C . GLU A 1 180 ? 1.519 -8.020 7.693 1.00 95.56 180 GLU A C 1
ATOM 1450 O O . GLU A 1 180 ? 0.481 -7.954 8.350 1.00 95.56 180 GLU A O 1
ATOM 1455 N N . THR A 1 181 ? 1.951 -6.984 6.966 1.00 96.19 181 THR A N 1
ATOM 1456 C CA . THR A 1 181 ? 1.211 -5.718 6.860 1.00 96.19 181 THR A CA 1
ATOM 1457 C C . THR A 1 181 ? -0.079 -5.894 6.073 1.00 96.19 181 THR A C 1
ATOM 1459 O O . THR A 1 181 ? -1.121 -5.390 6.484 1.00 96.19 181 THR A O 1
ATOM 1462 N N . PHE A 1 182 ? -0.036 -6.641 4.966 1.00 96.44 182 PHE A N 1
ATOM 1463 C CA . PHE A 1 182 ? -1.234 -6.971 4.197 1.00 96.44 182 PHE A CA 1
ATOM 1464 C C . PHE A 1 182 ? -2.261 -7.717 5.060 1.00 96.44 182 PHE A C 1
ATOM 1466 O O . PHE A 1 182 ? -3.443 -7.371 5.054 1.00 96.44 182 PHE A O 1
ATOM 1473 N N . ASP A 1 183 ? -1.819 -8.729 5.807 1.00 94.06 183 ASP A N 1
ATOM 1474 C CA . ASP A 1 183 ? -2.703 -9.564 6.619 1.00 94.06 183 ASP A CA 1
ATOM 1475 C C . ASP A 1 183 ? -3.318 -8.762 7.772 1.00 94.06 183 ASP A C 1
ATOM 1477 O O . ASP A 1 183 ? -4.504 -8.918 8.060 1.00 94.06 183 ASP A O 1
ATOM 1481 N N . ARG A 1 184 ? -2.567 -7.830 8.375 1.00 92.94 184 ARG A N 1
ATOM 1482 C CA . ARG A 1 184 ? -3.092 -6.901 9.388 1.00 92.94 184 ARG A CA 1
ATOM 1483 C C . ARG A 1 184 ? -4.170 -5.971 8.827 1.00 92.94 184 ARG A C 1
ATOM 1485 O O . ARG A 1 184 ? -5.223 -5.841 9.444 1.00 92.94 184 ARG A O 1
ATOM 1492 N N . ILE A 1 185 ? -3.941 -5.372 7.654 1.00 92.88 185 ILE A N 1
ATOM 1493 C CA . ILE A 1 185 ? -4.944 -4.527 6.978 1.00 92.88 185 ILE A CA 1
ATOM 1494 C C . ILE A 1 185 ? -6.194 -5.350 6.648 1.00 92.88 185 ILE A C 1
ATOM 1496 O O . ILE A 1 185 ? -7.307 -4.912 6.918 1.00 92.88 185 ILE A O 1
ATOM 1500 N N . SER A 1 186 ? -6.009 -6.564 6.127 1.00 90.31 186 SER A N 1
ATOM 1501 C CA . SER A 1 186 ? -7.113 -7.462 5.772 1.00 90.31 186 SER A CA 1
ATOM 1502 C C . SER A 1 186 ? -7.909 -7.916 6.994 1.00 90.31 186 SER A C 1
ATOM 1504 O O . SER A 1 186 ? -9.128 -8.000 6.936 1.00 90.31 186 SER A O 1
ATOM 1506 N N . SER A 1 187 ? -7.238 -8.174 8.118 1.00 88.00 187 SER A N 1
ATOM 1507 C CA . SER A 1 187 ? -7.889 -8.618 9.357 1.00 88.00 187 SER A CA 1
ATOM 1508 C C . SER A 1 187 ? -8.768 -7.536 9.982 1.00 88.00 187 SER A C 1
ATOM 1510 O O . SER A 1 187 ? -9.723 -7.863 10.679 1.00 88.00 187 SER A O 1
ATOM 1512 N N . ASN A 1 188 ? -8.485 -6.254 9.721 1.00 81.19 188 ASN A N 1
ATOM 1513 C CA . ASN A 1 188 ? -9.358 -5.171 10.169 1.00 81.19 188 ASN A CA 1
ATOM 1514 C C . ASN A 1 188 ? -10.751 -5.248 9.519 1.00 81.19 188 ASN A C 1
ATOM 1516 O O . ASN A 1 188 ? -11.710 -4.841 10.150 1.00 81.19 188 ASN A O 1
ATOM 1520 N N . LEU A 1 189 ? -10.910 -5.847 8.333 1.00 76.44 189 LEU A N 1
ATOM 1521 C CA . LEU A 1 189 ? -12.231 -6.028 7.708 1.00 76.44 189 LEU A CA 1
ATOM 1522 C C . LEU A 1 189 ? -13.160 -7.000 8.461 1.00 76.44 189 LEU A C 1
ATOM 1524 O O . LEU A 1 189 ? -14.331 -7.091 8.118 1.00 76.44 189 LEU A O 1
ATOM 1528 N N . ILE A 1 190 ? -12.642 -7.764 9.429 1.00 71.56 190 ILE A N 1
ATOM 1529 C CA . ILE A 1 190 ? -13.386 -8.809 10.159 1.00 71.56 190 ILE A CA 1
ATOM 1530 C C . ILE A 1 190 ? -13.748 -8.349 11.589 1.00 71.56 190 ILE A C 1
ATOM 1532 O O . ILE A 1 190 ? -14.431 -9.072 12.312 1.00 71.56 190 ILE A O 1
ATOM 1536 N N . LYS A 1 191 ? -13.271 -7.174 12.022 1.00 60.19 191 LYS A N 1
ATOM 1537 C CA . LYS A 1 191 ? -13.583 -6.600 13.340 1.00 60.19 191 LYS A CA 1
ATOM 1538 C C . LYS A 1 191 ? -14.973 -5.977 13.357 1.00 60.19 191 LYS A C 1
ATOM 1540 O O . LYS A 1 191 ? -15.661 -6.185 14.380 1.00 60.19 191 LYS A O 1
#

pLDDT: mean 81.49, std 17.31, range [42.75, 98.19]

Solvent-accessible surface area (backbone atoms only — not comparable to full-atom values): 11048 Å² total; per-residue (Å²): 141,83,71,76,68,56,62,61,50,56,53,52,52,52,51,50,53,52,50,51,54,53,50,54,54,49,50,52,54,50,50,54,49,50,51,52,51,54,49,54,56,51,55,54,58,70,74,40,82,87,71,76,79,62,63,68,56,55,53,52,51,53,53,52,51,51,53,54,54,59,66,70,65,69,78,66,80,61,73,84,83,76,81,57,54,92,50,43,48,33,41,40,39,28,44,78,90,49,93,63,64,44,75,43,63,54,63,70,59,46,38,48,54,52,51,49,52,63,76,39,48,42,60,64,79,43,77,28,87,42,91,60,81,77,100,54,92,64,38,34,42,40,33,39,32,39,65,53,83,86,51,78,56,50,61,38,38,38,35,65,58,91,96,43,36,34,40,35,32,57,70,66,21,37,25,40,35,43,64,72,58,53,50,53,60,57,53,56,75,75,113

Mean predicted aligned error: 15.29 Å

Radius of gyration: 27.02 Å; Cα contacts (8 Å, |Δi|>4): 232; chains: 1; bounding box: 71×35×74 Å

Secondary structure (DSSP, 8-state):
--SHHHHHHHHHHHHHHHHHHHHHHHHHHHHHHHHHHHHHHHHHHHH-TTSTTSHHHHHHHHHHHHHHHHHH-----PPP-PPPGGGEEEEEEEETT-S-EEEE--HHHHHHHHHHHHHTEEEEEEPP-SSS-SS-SSEEEEEEEESSTTSPPEEEEEEEETTEEEEEETTTEEEEEPHHHHHHHHHHTT-

Organism: NCBI:txid755172